Protein AF-A0A6G0XYR7-F1 (afdb_monomer)

pLDDT: mean 73.54, std 17.75, range [27.81, 95.88]

Organism: Aphis craccivora (NCBI:txid307492)

Structure (mmCIF, N/CA/C/O backbone):
data_AF-A0A6G0XYR7-F1
#
_entry.id   AF-A0A6G0XYR7-F1
#
loop_
_atom_site.group_PDB
_atom_site.id
_atom_site.type_symbol
_atom_site.label_atom_id
_atom_site.label_alt_id
_atom_site.label_comp_id
_atom_site.label_asym_id
_atom_site.label_entity_id
_atom_site.label_seq_id
_atom_site.pdbx_PDB_ins_code
_atom_site.Cartn_x
_atom_site.Cartn_y
_atom_site.Cartn_z
_atom_site.occupancy
_atom_site.B_iso_or_equiv
_atom_site.auth_seq_id
_atom_site.auth_comp_id
_atom_site.auth_asym_id
_atom_site.auth_atom_id
_atom_site.pdbx_PDB_model_num
ATOM 1 N N . GLN A 1 1 ? -25.889 27.883 -2.289 1.00 32.47 1 GLN A N 1
ATOM 2 C CA . GLN A 1 1 ? -25.424 28.507 -3.552 1.00 32.47 1 GLN A CA 1
ATOM 3 C C . GLN A 1 1 ? -24.113 29.299 -3.431 1.00 32.47 1 GLN A C 1
ATOM 5 O O . GLN A 1 1 ? -23.372 29.322 -4.401 1.00 32.47 1 GLN A O 1
ATOM 10 N N . LEU A 1 2 ? -23.739 29.857 -2.269 1.00 27.81 2 LEU A N 1
ATOM 11 C CA . LEU A 1 2 ? -22.489 30.633 -2.120 1.00 27.81 2 LEU A CA 1
ATOM 12 C C . LEU A 1 2 ? -21.178 29.811 -2.057 1.00 27.81 2 LEU A C 1
ATOM 14 O O . LEU A 1 2 ? -20.127 30.337 -2.399 1.00 27.81 2 LEU A O 1
ATOM 18 N N . GLN A 1 3 ? -21.207 28.515 -1.710 1.00 28.73 3 GLN A N 1
ATOM 19 C CA . GLN A 1 3 ? -19.997 27.663 -1.735 1.00 28.73 3 GLN A CA 1
ATOM 20 C C . GLN A 1 3 ? -19.643 27.096 -3.122 1.00 28.73 3 GLN A C 1
ATOM 22 O O . GLN A 1 3 ? -18.509 26.672 -3.330 1.00 28.73 3 GLN A O 1
ATOM 27 N N . PHE A 1 4 ? -20.572 27.126 -4.086 1.00 27.89 4 PHE A N 1
ATOM 28 C CA . PHE A 1 4 ? -20.327 26.620 -5.443 1.00 27.89 4 PHE A CA 1
ATOM 29 C C . PHE A 1 4 ? -19.492 27.606 -6.286 1.00 27.89 4 PHE A C 1
ATOM 31 O O . PHE A 1 4 ? -18.681 27.182 -7.102 1.00 27.89 4 PHE A O 1
ATOM 38 N N . ASN A 1 5 ? -19.606 28.916 -6.025 1.00 29.16 5 ASN A N 1
ATOM 39 C CA . ASN A 1 5 ? -18.913 29.959 -6.797 1.00 29.16 5 ASN A CA 1
ATOM 40 C C . ASN A 1 5 ? -17.475 30.258 -6.340 1.00 29.16 5 ASN A C 1
ATOM 42 O O . ASN A 1 5 ? -16.702 30.830 -7.102 1.00 29.16 5 ASN A O 1
ATOM 46 N N . ILE A 1 6 ? -17.070 29.851 -5.130 1.00 33.47 6 ILE A N 1
ATOM 47 C CA . ILE A 1 6 ? -15.699 30.103 -4.643 1.00 33.47 6 ILE A CA 1
ATOM 48 C C . ILE A 1 6 ? -14.700 29.088 -5.235 1.00 33.47 6 ILE A C 1
ATOM 50 O O . ILE A 1 6 ? -13.524 29.404 -5.422 1.00 33.47 6 ILE A O 1
ATOM 54 N N . PHE A 1 7 ? -15.153 27.883 -5.601 1.00 33.97 7 PHE A N 1
ATOM 55 C CA . PHE A 1 7 ? -14.274 26.828 -6.122 1.00 33.97 7 PHE A CA 1
ATOM 56 C C . PHE A 1 7 ? -14.092 26.836 -7.645 1.00 33.97 7 PHE A C 1
ATOM 58 O O . PHE A 1 7 ? -13.056 26.370 -8.127 1.00 33.97 7 PHE A O 1
ATOM 65 N N . THR A 1 8 ? -15.035 27.400 -8.403 1.00 40.16 8 THR A N 1
ATOM 66 C CA . THR A 1 8 ? -14.961 27.464 -9.872 1.00 40.16 8 THR A CA 1
ATOM 67 C C . THR A 1 8 ? -13.920 28.481 -10.353 1.00 40.16 8 THR A C 1
ATOM 69 O O . THR A 1 8 ? -13.160 28.179 -11.268 1.00 40.16 8 THR A O 1
ATOM 72 N N . GLY A 1 9 ? -13.773 29.634 -9.688 1.00 32.72 9 GLY A N 1
ATOM 73 C CA . GLY A 1 9 ? -12.780 30.657 -10.065 1.00 32.72 9 GLY A CA 1
ATOM 74 C C . GLY A 1 9 ? -11.343 30.358 -9.608 1.00 32.72 9 GLY A C 1
ATOM 75 O O . GLY A 1 9 ? -10.391 30.468 -10.384 1.00 32.72 9 GLY A O 1
ATOM 76 N N . TYR A 1 10 ? -11.164 29.923 -8.355 1.00 38.53 10 TYR A N 1
ATOM 77 C CA . TYR A 1 10 ? -9.831 29.660 -7.787 1.00 38.53 10 TYR A CA 1
ATOM 78 C C . TYR A 1 10 ? -9.222 28.330 -8.256 1.00 38.53 10 TYR A C 1
ATOM 80 O O . TYR A 1 10 ? -7.999 28.225 -8.386 1.00 38.53 10 TYR A O 1
ATOM 88 N N . GLY A 1 11 ? -10.052 27.314 -8.523 1.00 36.78 11 GLY A N 1
ATOM 89 C CA . GLY A 1 11 ? -9.603 25.990 -8.964 1.00 36.78 11 GLY A CA 1
ATOM 90 C C . GLY A 1 11 ? -9.033 25.991 -10.382 1.00 36.78 11 GLY A C 1
ATOM 91 O O . GLY A 1 11 ? -7.994 25.374 -10.622 1.00 36.78 11 GLY A O 1
ATOM 92 N N . ILE A 1 12 ? -9.654 26.740 -11.299 1.00 39.59 12 ILE A N 1
ATOM 93 C CA . ILE A 1 12 ? -9.219 26.837 -12.700 1.00 39.59 12 ILE A CA 1
ATOM 94 C C . ILE A 1 12 ? -7.906 27.630 -12.803 1.00 39.59 12 ILE A C 1
ATOM 96 O O . ILE A 1 12 ? -6.981 27.177 -13.473 1.00 39.59 12 ILE A O 1
ATOM 100 N N . SER A 1 13 ? -7.765 28.737 -12.061 1.00 37.72 13 SER A N 1
ATOM 101 C CA . SER A 1 13 ? -6.541 29.563 -12.035 1.00 37.72 13 SER A CA 1
ATOM 102 C C . SER A 1 13 ? -5.339 28.861 -11.370 1.00 37.72 13 SER A C 1
ATOM 104 O O . SER A 1 13 ? -4.205 28.942 -11.850 1.00 37.72 13 SER A O 1
ATOM 106 N N . LYS A 1 14 ? -5.562 28.072 -10.304 1.00 40.44 14 LYS A N 1
ATOM 107 C CA . LYS A 1 14 ? -4.498 27.223 -9.727 1.00 40.44 14 LYS A CA 1
ATOM 108 C C . LYS A 1 14 ? -4.156 26.025 -10.613 1.00 40.44 14 LYS A C 1
ATOM 110 O O . LYS A 1 14 ? -2.982 25.657 -10.667 1.00 40.44 14 LYS A O 1
ATOM 115 N N . MET A 1 15 ? -5.129 25.426 -11.310 1.00 37.69 15 MET A N 1
ATOM 116 C CA . MET A 1 15 ? -4.847 24.375 -12.294 1.00 37.69 15 MET A CA 1
ATOM 117 C C . MET A 1 15 ? -3.982 24.909 -13.435 1.00 37.69 15 MET A C 1
ATOM 119 O O . MET A 1 15 ? -2.955 24.304 -13.731 1.00 37.69 15 MET A O 1
ATOM 123 N N . THR A 1 16 ? -4.326 26.055 -14.027 1.00 42.31 16 THR A N 1
ATOM 124 C CA . THR A 1 16 ? -3.523 26.659 -15.102 1.00 42.31 16 THR A CA 1
ATOM 125 C C . THR A 1 16 ? -2.141 27.096 -14.603 1.00 42.31 16 THR A C 1
ATOM 127 O O . THR A 1 16 ? -1.145 26.809 -15.264 1.00 42.31 16 THR A O 1
ATOM 130 N N . GLY A 1 17 ? -2.033 27.677 -13.401 1.00 36.75 17 GLY A N 1
ATOM 131 C CA . GLY A 1 17 ? -0.755 28.111 -12.813 1.00 36.75 17 GLY A CA 1
ATOM 132 C C . GLY A 1 17 ? 0.204 26.979 -12.403 1.00 36.75 17 GLY A C 1
ATOM 133 O O . GLY A 1 17 ? 1.419 27.113 -12.564 1.00 36.75 17 GLY A O 1
ATOM 134 N N . ILE A 1 18 ? -0.313 25.843 -11.915 1.00 42.38 18 ILE A N 1
ATOM 135 C CA . ILE A 1 18 ? 0.497 24.646 -11.607 1.00 42.38 18 ILE A CA 1
ATOM 136 C C . ILE A 1 18 ? 0.904 23.916 -12.901 1.00 42.38 18 ILE A C 1
ATOM 138 O O . ILE A 1 18 ? 2.017 23.395 -12.981 1.00 42.38 18 ILE A O 1
ATOM 142 N N . LEU A 1 19 ? 0.044 23.921 -13.928 1.00 43.66 19 LEU A N 1
ATOM 143 C CA . LEU A 1 19 ? 0.308 23.288 -15.227 1.00 43.66 19 LEU A CA 1
ATOM 144 C C . LEU A 1 19 ? 1.279 24.092 -16.109 1.00 43.66 19 LEU A C 1
ATOM 146 O O . LEU A 1 19 ? 2.047 23.485 -16.851 1.00 43.66 19 LEU A O 1
ATOM 150 N N . LEU A 1 20 ? 1.308 25.425 -15.999 1.00 44.12 20 LEU A N 1
ATOM 151 C CA . LEU A 1 20 ? 2.238 26.283 -16.751 1.00 44.12 20 LEU A CA 1
ATOM 152 C C . LEU A 1 20 ? 3.663 26.288 -16.177 1.00 44.12 20 LEU A C 1
ATOM 154 O O . LEU A 1 20 ? 4.620 26.445 -16.931 1.00 44.12 20 LEU A O 1
ATOM 158 N N . ARG A 1 21 ? 3.837 26.085 -14.862 1.00 39.38 21 ARG A N 1
ATOM 159 C CA . ARG A 1 21 ? 5.165 26.143 -14.217 1.00 39.38 21 ARG A CA 1
ATOM 160 C C . ARG A 1 21 ? 5.974 24.853 -14.286 1.00 39.38 21 ARG A C 1
ATOM 162 O O . ARG A 1 21 ? 7.176 24.904 -14.041 1.00 39.38 21 ARG A O 1
ATOM 169 N N . ASN A 1 22 ? 5.367 23.699 -14.576 1.00 41.50 22 ASN A N 1
ATOM 170 C CA . ASN A 1 22 ? 6.138 22.456 -14.667 1.00 41.50 22 ASN A CA 1
ATOM 171 C C . ASN A 1 22 ? 5.496 21.342 -15.525 1.00 41.50 22 ASN A C 1
ATOM 173 O O . ASN A 1 22 ? 5.222 20.248 -15.024 1.00 41.50 22 ASN A O 1
ATOM 177 N N . PRO A 1 23 ? 5.302 21.552 -16.843 1.00 43.44 23 PRO A N 1
ATOM 178 C CA . PRO A 1 23 ? 4.850 20.482 -17.737 1.00 43.44 23 PRO A CA 1
ATOM 179 C C . PRO A 1 23 ? 5.858 19.323 -17.818 1.00 43.44 23 PRO A C 1
ATOM 181 O O . PRO A 1 23 ? 5.484 18.183 -18.078 1.00 43.44 23 PRO A O 1
ATOM 184 N N . PHE A 1 24 ? 7.146 19.604 -17.594 1.00 38.28 24 PHE A N 1
ATOM 185 C CA . PHE A 1 24 ? 8.248 18.675 -17.853 1.00 38.28 24 PHE A CA 1
ATOM 186 C C . PHE A 1 24 ? 8.441 17.595 -16.778 1.00 38.28 24 PHE A C 1
ATOM 188 O O . PHE A 1 24 ? 8.787 16.468 -17.127 1.00 38.28 24 PHE A O 1
ATOM 195 N N . LEU A 1 25 ? 8.180 17.883 -15.497 1.00 38.00 25 LEU A N 1
ATOM 196 C CA . LEU A 1 25 ? 8.403 16.903 -14.422 1.00 38.00 25 LEU A CA 1
ATOM 197 C C . LEU A 1 25 ? 7.295 15.840 -14.323 1.00 38.00 25 LEU A C 1
ATOM 199 O O . LEU A 1 25 ? 7.587 14.686 -14.027 1.00 38.00 25 LEU A O 1
ATOM 203 N N . TYR A 1 26 ? 6.045 16.175 -14.662 1.00 44.09 26 TYR A N 1
ATOM 204 C CA . TYR A 1 26 ? 4.937 15.203 -14.668 1.00 44.09 26 TYR A CA 1
ATOM 205 C C . TYR A 1 26 ? 4.886 14.339 -15.937 1.00 44.09 26 TYR A C 1
ATOM 207 O O . TYR A 1 26 ? 4.327 13.238 -15.931 1.00 44.09 26 TYR A O 1
ATOM 215 N N . LEU A 1 27 ? 5.487 14.812 -17.034 1.00 44.38 27 LEU A N 1
ATOM 216 C CA . LEU A 1 27 ? 5.593 14.039 -18.269 1.00 44.38 27 LEU A CA 1
ATOM 217 C C . LEU A 1 27 ? 6.544 12.847 -18.129 1.00 44.38 27 LEU A C 1
ATOM 219 O O . LEU A 1 27 ? 6.273 11.834 -18.756 1.00 44.38 27 LEU A O 1
ATOM 223 N N . LEU A 1 28 ? 7.573 12.906 -17.278 1.00 38.31 28 LEU A N 1
ATOM 224 C CA . LEU A 1 28 ? 8.512 11.793 -17.051 1.00 38.31 28 LEU A CA 1
ATOM 225 C C . LEU A 1 28 ? 7.867 10.598 -16.325 1.00 38.31 28 LEU A C 1
ATOM 227 O O . LEU A 1 28 ? 8.112 9.439 -16.667 1.00 38.31 28 LEU A O 1
ATOM 231 N N . GLU A 1 29 ? 6.991 10.867 -15.357 1.00 36.56 29 GLU A N 1
ATOM 232 C CA . GLU A 1 29 ? 6.288 9.824 -14.597 1.00 36.56 29 GLU A CA 1
ATOM 233 C C . GLU A 1 29 ? 5.164 9.184 -15.433 1.00 36.56 29 GLU A C 1
ATOM 235 O O . GLU A 1 29 ? 4.962 7.966 -15.424 1.00 36.56 29 GLU A O 1
ATOM 240 N N . LEU A 1 30 ? 4.510 9.988 -16.279 1.00 39.69 30 LEU A N 1
ATOM 241 C CA . LEU A 1 30 ? 3.548 9.515 -17.275 1.00 39.69 30 LEU A CA 1
ATOM 242 C C . LEU A 1 30 ? 4.215 8.889 -18.515 1.00 39.69 30 LEU A C 1
ATOM 244 O O . LEU A 1 30 ? 3.587 8.058 -19.168 1.00 39.69 30 LEU A O 1
ATOM 248 N N . GLU A 1 31 ? 5.470 9.213 -18.838 1.00 40.31 31 GLU A N 1
ATOM 249 C CA . GLU A 1 31 ? 6.240 8.623 -19.947 1.00 40.31 31 GLU A CA 1
ATOM 250 C C . GLU A 1 31 ? 6.521 7.131 -19.723 1.00 40.31 31 GLU A C 1
ATOM 252 O O . GLU A 1 31 ? 6.489 6.350 -20.679 1.00 40.31 31 GLU A O 1
ATOM 257 N N . ASN A 1 32 ? 6.762 6.710 -18.475 1.00 39.69 32 ASN A N 1
ATOM 258 C CA . ASN A 1 32 ? 6.944 5.293 -18.133 1.00 39.69 32 ASN A CA 1
ATOM 259 C C . ASN A 1 32 ? 5.622 4.509 -18.190 1.00 39.69 32 ASN A C 1
ATOM 261 O O . ASN A 1 32 ? 5.612 3.374 -18.662 1.00 39.69 32 ASN A O 1
ATOM 265 N N . ILE A 1 33 ? 4.501 5.122 -17.796 1.00 42.22 33 ILE A N 1
ATOM 266 C CA . ILE A 1 33 ? 3.168 4.491 -17.843 1.00 42.22 33 ILE A CA 1
ATOM 267 C C . ILE A 1 33 ? 2.611 4.464 -19.285 1.00 42.22 33 ILE A C 1
ATOM 269 O O . ILE A 1 33 ? 1.913 3.525 -19.672 1.00 42.22 33 ILE A O 1
ATOM 273 N N . ARG A 1 34 ? 2.933 5.461 -20.124 1.00 48.16 34 ARG A N 1
ATOM 274 C CA . ARG A 1 34 ? 2.367 5.627 -21.483 1.00 48.16 34 ARG A CA 1
ATOM 275 C C . ARG A 1 34 ? 3.180 5.004 -22.612 1.00 48.16 34 ARG A C 1
ATOM 277 O O . ARG A 1 34 ? 2.619 4.820 -23.694 1.00 48.16 34 ARG A O 1
ATOM 284 N N . ARG A 1 35 ? 4.435 4.592 -22.379 1.00 43.75 35 ARG A N 1
ATOM 285 C CA . ARG A 1 35 ? 5.212 3.783 -23.346 1.00 43.75 35 AR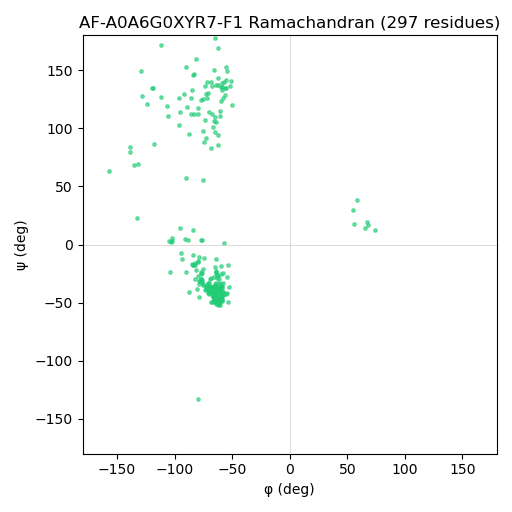G A CA 1
ATOM 286 C C . ARG A 1 35 ? 4.478 2.509 -23.802 1.00 43.75 35 ARG A C 1
ATOM 288 O O . ARG A 1 35 ? 4.827 1.971 -24.850 1.00 43.75 35 ARG A O 1
ATOM 295 N N . ASN A 1 36 ? 3.450 2.082 -23.062 1.00 48.50 36 ASN A N 1
ATOM 296 C CA . ASN A 1 36 ? 2.637 0.899 -23.335 1.00 48.50 36 ASN A CA 1
ATOM 297 C C . ASN A 1 36 ? 1.338 1.154 -24.142 1.00 48.50 36 ASN A C 1
ATOM 299 O O . ASN A 1 36 ? 0.691 0.198 -24.550 1.00 48.50 36 ASN A O 1
ATOM 303 N N . LYS A 1 37 ? 0.936 2.411 -24.416 1.00 54.47 37 LYS A N 1
ATOM 304 C CA . LYS A 1 37 ? -0.302 2.701 -25.189 1.00 54.47 37 LYS A CA 1
ATOM 305 C C . LYS A 1 37 ? -0.125 2.625 -26.715 1.00 54.47 37 LYS A C 1
ATOM 307 O O . LYS A 1 37 ? -1.109 2.537 -27.439 1.00 54.47 37 LYS A O 1
ATOM 312 N N . GLN A 1 38 ? 1.113 2.666 -27.210 1.00 62.50 38 GLN A N 1
ATOM 313 C CA . GLN A 1 38 ? 1.462 2.599 -28.639 1.00 62.50 38 GLN A CA 1
ATOM 314 C C . GLN A 1 38 ? 2.641 1.625 -28.828 1.00 62.50 38 GLN A C 1
ATOM 316 O O . GLN A 1 38 ? 3.768 2.048 -29.119 1.00 62.50 38 GLN A O 1
ATOM 321 N N . PRO A 1 39 ? 2.422 0.311 -28.618 1.00 66.56 39 PRO A N 1
ATOM 322 C CA . PRO A 1 39 ? 3.504 -0.670 -28.524 1.00 66.56 39 PRO A CA 1
ATOM 323 C C . PRO A 1 39 ? 4.332 -0.751 -29.811 1.00 66.56 39 PRO A C 1
ATOM 325 O O . PRO A 1 39 ? 5.548 -0.910 -29.748 1.00 66.56 39 PRO A O 1
ATOM 328 N N . LYS A 1 40 ? 3.708 -0.553 -30.980 1.00 78.62 40 LYS A N 1
ATOM 329 C CA . LYS A 1 40 ? 4.385 -0.591 -32.287 1.00 78.62 40 LYS A CA 1
ATOM 330 C C . LYS A 1 40 ? 5.400 0.553 -32.459 1.00 78.62 40 LYS A C 1
ATOM 332 O O . LYS A 1 40 ? 6.557 0.290 -32.775 1.00 78.62 40 LYS A O 1
ATOM 337 N N . ILE A 1 41 ? 5.009 1.801 -32.176 1.00 81.94 41 ILE A N 1
ATOM 338 C CA . ILE A 1 41 ? 5.869 2.996 -32.334 1.00 81.94 41 ILE A CA 1
ATOM 339 C C . ILE A 1 41 ? 6.995 3.005 -31.284 1.00 81.94 41 ILE A C 1
ATOM 341 O O . ILE A 1 41 ? 8.153 3.290 -31.593 1.00 81.94 41 ILE A O 1
ATOM 345 N N . SER A 1 42 ? 6.673 2.624 -30.044 1.00 82.38 42 SER A N 1
ATOM 346 C CA . SER A 1 42 ? 7.644 2.479 -28.948 1.00 82.38 42 SER A CA 1
ATOM 347 C C . SER A 1 42 ? 8.693 1.395 -29.244 1.00 82.38 42 SER A C 1
ATOM 349 O O . SER A 1 42 ? 9.900 1.613 -29.067 1.00 82.38 42 SER A O 1
ATOM 351 N N . LYS A 1 43 ? 8.257 0.242 -29.777 1.00 86.19 43 LYS A N 1
ATOM 352 C CA . LYS A 1 43 ? 9.144 -0.844 -30.216 1.00 86.19 43 LYS A CA 1
ATOM 353 C C . LYS A 1 43 ? 10.032 -0.402 -31.381 1.00 86.19 43 LYS A C 1
ATOM 355 O O . LYS A 1 43 ? 11.238 -0.615 -31.301 1.00 86.19 43 LYS A O 1
ATOM 360 N N . ALA A 1 44 ? 9.488 0.281 -32.391 1.00 87.69 44 ALA A N 1
ATOM 361 C CA . ALA A 1 44 ? 10.262 0.802 -33.523 1.00 87.69 44 ALA A CA 1
ATOM 362 C C . ALA A 1 44 ? 11.380 1.767 -33.078 1.00 87.69 44 ALA A C 1
ATOM 364 O O . ALA A 1 44 ? 12.539 1.592 -33.454 1.00 87.69 44 ALA A O 1
ATOM 365 N N . CYS A 1 45 ? 11.075 2.720 -32.187 1.00 90.69 45 CYS A N 1
ATOM 366 C CA . CYS A 1 45 ? 12.084 3.630 -31.633 1.00 90.69 45 CYS A CA 1
ATOM 367 C C . CYS A 1 45 ? 13.150 2.891 -30.803 1.00 90.69 45 CYS A C 1
ATOM 369 O O . CYS A 1 45 ? 14.331 3.244 -30.851 1.00 90.69 45 CYS A O 1
ATOM 371 N N . SER A 1 46 ? 12.755 1.859 -30.052 1.00 90.81 46 SER A N 1
ATOM 372 C CA . SER A 1 46 ? 13.683 1.039 -29.263 1.00 90.81 46 SER A CA 1
ATOM 373 C C . SER A 1 46 ? 14.613 0.208 -30.153 1.00 90.81 46 SER A C 1
ATOM 375 O O . SER A 1 46 ? 15.808 0.113 -29.872 1.00 90.81 46 SER A O 1
ATOM 377 N N . VAL A 1 47 ? 14.088 -0.359 -31.243 1.00 92.44 47 VAL A N 1
ATOM 378 C CA . VAL A 1 47 ? 14.864 -1.107 -32.244 1.00 92.44 47 VAL A CA 1
ATOM 379 C C . VAL A 1 47 ? 15.860 -0.186 -32.950 1.00 92.44 47 VAL A C 1
ATOM 381 O O . VAL A 1 47 ? 17.047 -0.508 -32.980 1.00 92.44 47 VAL A O 1
ATOM 384 N N . ALA A 1 48 ? 15.427 0.992 -33.412 1.00 91.81 48 ALA A N 1
ATOM 385 C CA . ALA A 1 48 ? 16.310 1.971 -34.051 1.00 91.81 48 ALA A CA 1
ATOM 386 C C . ALA A 1 48 ? 17.425 2.452 -33.102 1.00 91.81 48 ALA A C 1
ATOM 388 O O . ALA A 1 48 ? 18.586 2.561 -33.497 1.00 91.81 48 ALA A O 1
ATOM 389 N N . LYS A 1 49 ? 17.108 2.650 -31.811 1.00 93.50 49 LYS A N 1
ATOM 390 C CA . LYS A 1 49 ? 18.110 2.973 -30.782 1.00 93.50 49 LYS A CA 1
ATOM 391 C C . LYS A 1 49 ? 19.156 1.864 -30.645 1.00 93.50 49 LYS A C 1
ATOM 393 O O . LYS A 1 49 ? 20.346 2.160 -30.647 1.00 93.50 49 LYS A O 1
ATOM 398 N N . ARG A 1 50 ? 18.727 0.597 -30.558 1.00 93.44 50 ARG A N 1
ATOM 399 C CA . ARG A 1 50 ? 19.636 -0.562 -30.479 1.00 93.44 50 ARG A CA 1
ATOM 400 C C . ARG A 1 50 ? 20.501 -0.696 -31.734 1.00 93.44 50 ARG A C 1
ATOM 402 O O . ARG A 1 50 ? 21.680 -1.006 -31.611 1.00 93.44 50 ARG A O 1
ATOM 409 N N . ALA A 1 51 ? 19.941 -0.459 -32.922 1.00 91.56 51 ALA A N 1
ATOM 410 C CA . ALA A 1 51 ? 20.687 -0.471 -34.180 1.00 91.56 51 ALA A CA 1
ATOM 411 C C . ALA A 1 51 ? 21.807 0.580 -34.177 1.00 91.56 51 ALA A C 1
ATOM 413 O O . ALA A 1 51 ? 22.967 0.209 -34.328 1.00 91.56 51 ALA A O 1
ATOM 414 N N . LYS A 1 52 ? 21.486 1.842 -33.853 1.00 94.00 52 LYS A N 1
ATOM 415 C CA . LYS A 1 52 ? 22.486 2.907 -33.686 1.00 94.00 52 LYS A CA 1
ATOM 416 C C . LYS A 1 52 ? 23.579 2.516 -32.688 1.00 94.00 52 LYS A C 1
ATOM 418 O O . LYS A 1 52 ? 24.759 2.675 -32.978 1.00 94.00 52 LYS A O 1
ATOM 423 N N . THR A 1 53 ? 23.206 2.028 -31.502 1.00 93.44 53 THR A N 1
ATOM 424 C CA . THR A 1 53 ? 24.185 1.658 -30.466 1.00 93.44 53 THR A CA 1
ATOM 425 C C . THR A 1 53 ? 25.132 0.557 -30.946 1.00 93.44 53 THR A C 1
ATOM 427 O O . THR A 1 53 ? 26.325 0.636 -30.670 1.00 93.44 53 THR A O 1
ATOM 430 N N . ARG A 1 54 ? 24.631 -0.430 -31.705 1.00 93.62 54 ARG A N 1
ATOM 431 C CA . ARG A 1 54 ? 25.468 -1.482 -32.299 1.00 93.62 54 ARG A CA 1
ATOM 432 C C . ARG A 1 54 ? 26.449 -0.924 -33.331 1.00 93.62 54 ARG A C 1
ATOM 434 O O . ARG A 1 54 ? 27.628 -1.237 -33.235 1.00 93.62 54 ARG A O 1
ATOM 441 N N . CYS A 1 55 ? 25.998 -0.092 -34.270 1.00 90.62 55 CYS A N 1
ATOM 442 C CA . CYS A 1 55 ? 26.879 0.473 -35.300 1.00 90.62 55 CYS A CA 1
ATOM 443 C C . CYS A 1 55 ? 27.940 1.407 -34.693 1.00 90.62 55 CYS A C 1
ATOM 445 O O . CYS A 1 55 ? 29.102 1.344 -35.076 1.00 90.62 55 CYS A O 1
ATOM 447 N N . VAL A 1 56 ? 27.588 2.196 -33.669 1.00 91.12 56 VAL A N 1
ATOM 448 C CA . VAL A 1 56 ? 28.563 3.020 -32.928 1.00 91.12 56 VAL A CA 1
ATOM 449 C C . VAL A 1 56 ? 29.600 2.152 -32.205 1.00 91.12 56 VAL A C 1
ATOM 451 O O . VAL A 1 56 ? 30.787 2.463 -32.244 1.00 91.12 56 VAL A O 1
ATOM 454 N N . ALA A 1 57 ? 29.177 1.053 -31.573 1.00 91.69 57 ALA A N 1
ATOM 455 C CA . ALA A 1 57 ? 30.099 0.128 -30.917 1.00 91.69 57 ALA A CA 1
ATOM 456 C C . ALA A 1 57 ? 31.055 -0.544 -31.919 1.00 91.69 57 ALA A C 1
ATOM 458 O O . ALA A 1 57 ? 32.248 -0.639 -31.641 1.00 91.69 57 ALA A O 1
ATOM 459 N N . LYS A 1 58 ? 30.556 -0.950 -33.096 1.00 89.75 58 LYS A N 1
ATOM 460 C CA . LYS A 1 58 ? 31.391 -1.474 -34.189 1.00 89.75 58 LYS A CA 1
ATOM 461 C C . LYS A 1 58 ? 32.442 -0.455 -34.638 1.00 89.75 58 LYS A C 1
ATOM 463 O O . LYS A 1 58 ? 33.621 -0.788 -34.668 1.00 89.75 58 LYS A O 1
ATOM 468 N N . LEU A 1 59 ? 32.035 0.793 -34.884 1.00 88.69 59 LEU A N 1
ATOM 469 C CA . LEU A 1 59 ? 32.947 1.863 -35.297 1.00 88.69 59 LEU A CA 1
ATOM 470 C C . LEU A 1 59 ? 34.028 2.148 -34.238 1.00 88.69 59 LEU A C 1
ATOM 472 O O . LEU A 1 59 ? 35.180 2.391 -34.582 1.00 88.69 59 LEU A O 1
ATOM 476 N N . HIS A 1 60 ? 33.689 2.097 -32.943 1.00 88.44 60 HIS A N 1
ATOM 477 C CA . HIS A 1 60 ? 34.687 2.217 -31.871 1.00 88.44 60 HIS A CA 1
ATOM 478 C C . HIS A 1 60 ? 35.701 1.064 -31.878 1.00 88.44 60 HIS A C 1
ATOM 480 O O . HIS A 1 60 ? 36.894 1.305 -31.715 1.00 88.44 60 HIS A O 1
ATOM 486 N N . LEU A 1 61 ? 35.251 -0.177 -32.093 1.00 88.06 61 LEU A N 1
ATOM 487 C CA . LEU A 1 61 ? 36.142 -1.339 -32.171 1.00 88.06 61 LEU A CA 1
ATOM 488 C C . LEU A 1 61 ? 37.078 -1.269 -33.386 1.00 88.06 61 LEU A C 1
ATOM 490 O O . LEU A 1 61 ? 38.256 -1.587 -33.258 1.00 88.06 61 LEU A O 1
ATOM 494 N N . SER A 1 62 ? 36.563 -0.837 -34.536 1.00 85.62 62 SER A N 1
ATOM 495 C CA . SER A 1 62 ? 37.322 -0.656 -35.780 1.00 85.62 62 SER A CA 1
ATOM 496 C C . SER A 1 62 ? 38.415 0.411 -35.633 1.00 85.62 62 SER A C 1
ATOM 498 O O . SER A 1 62 ? 39.592 0.148 -35.889 1.00 85.62 62 SER A O 1
ATOM 500 N N . ARG A 1 63 ? 38.067 1.565 -35.046 1.00 86.25 63 ARG A N 1
ATOM 501 C CA . ARG A 1 63 ? 39.029 2.632 -34.721 1.00 86.25 63 ARG A CA 1
ATOM 502 C C . ARG A 1 63 ? 40.132 2.172 -33.773 1.00 86.25 63 ARG A C 1
ATOM 504 O O . ARG A 1 63 ? 41.293 2.494 -33.997 1.00 86.25 63 ARG A O 1
ATOM 511 N N . ASN A 1 64 ? 39.798 1.379 -32.754 1.00 85.00 64 ASN A N 1
ATOM 512 C CA . ASN A 1 64 ? 40.794 0.820 -31.832 1.00 85.00 64 ASN A CA 1
ATOM 513 C C . ASN A 1 64 ? 41.767 -0.157 -32.516 1.00 85.00 64 ASN A C 1
ATOM 515 O O . ASN A 1 64 ? 42.841 -0.411 -31.982 1.00 85.00 64 ASN A O 1
ATOM 519 N N . ARG A 1 65 ? 41.408 -0.703 -33.685 1.00 86.44 65 ARG A N 1
ATOM 520 C CA . ARG A 1 65 ? 42.274 -1.552 -34.519 1.00 86.44 65 ARG A CA 1
ATOM 521 C C . ARG A 1 65 ? 43.071 -0.754 -35.561 1.00 86.44 65 ARG A C 1
ATOM 523 O O . ARG A 1 65 ? 43.738 -1.360 -36.390 1.00 86.44 65 ARG A O 1
ATOM 530 N N . GLY A 1 66 ? 42.989 0.580 -35.547 1.00 79.88 66 GLY A N 1
ATOM 531 C CA . GLY A 1 66 ? 43.650 1.450 -36.526 1.00 79.88 66 GLY A CA 1
ATOM 532 C C . GLY A 1 66 ? 42.987 1.459 -37.907 1.00 79.88 66 GLY A C 1
ATOM 533 O O . GLY A 1 66 ? 43.574 1.961 -38.860 1.00 79.88 66 GLY A O 1
ATOM 534 N N . GLN A 1 67 ? 41.777 0.908 -38.032 1.00 76.19 67 GLN A N 1
ATOM 535 C CA . GLN A 1 67 ? 41.017 0.904 -39.277 1.00 76.19 67 GLN A CA 1
ATOM 536 C C . GLN A 1 67 ? 40.107 2.136 -39.323 1.00 76.19 67 GLN A C 1
ATOM 538 O O . GLN A 1 67 ? 39.368 2.408 -38.374 1.00 76.19 67 GLN A O 1
ATOM 543 N N . ASP A 1 68 ? 40.149 2.882 -40.429 1.00 76.00 68 ASP A N 1
ATOM 544 C CA . ASP A 1 68 ? 39.247 4.010 -40.669 1.00 76.00 68 ASP A CA 1
ATOM 545 C C . ASP A 1 68 ? 38.388 3.749 -41.911 1.00 76.00 68 ASP A C 1
ATOM 547 O O . ASP A 1 68 ? 38.740 4.104 -43.033 1.00 76.00 68 ASP A O 1
ATOM 551 N N . SER A 1 69 ? 37.258 3.068 -41.708 1.00 79.62 69 SER A N 1
ATOM 552 C CA . SER A 1 69 ? 36.323 2.730 -42.783 1.00 79.62 69 SER A CA 1
ATOM 553 C C . SER A 1 69 ? 35.277 3.828 -42.976 1.00 79.62 69 SER A C 1
ATOM 555 O O . SER A 1 69 ? 34.456 4.099 -42.093 1.00 79.62 69 SER A O 1
ATOM 557 N N . THR A 1 70 ? 35.255 4.435 -44.164 1.00 83.12 70 THR A N 1
ATOM 558 C CA . THR A 1 70 ? 34.211 5.391 -44.576 1.00 83.12 70 THR A CA 1
ATOM 559 C C . THR A 1 70 ? 32.824 4.740 -44.583 1.00 83.12 70 THR A C 1
ATOM 561 O O . THR A 1 70 ? 31.858 5.348 -44.129 1.00 83.12 70 THR A O 1
ATOM 564 N N . SER A 1 71 ? 32.742 3.465 -44.975 1.00 82.94 71 SER A N 1
ATOM 565 C CA . SER A 1 71 ? 31.491 2.699 -45.014 1.00 82.94 71 SER A CA 1
ATOM 566 C C . SER A 1 71 ? 30.864 2.525 -43.619 1.00 82.94 71 SER A C 1
ATOM 568 O O . SER A 1 71 ? 29.657 2.690 -43.447 1.00 82.94 71 SER A O 1
ATOM 570 N N . GLU A 1 72 ? 31.674 2.301 -42.578 1.00 83.38 72 GLU A N 1
ATOM 571 C CA . GLU A 1 72 ? 31.171 2.192 -41.199 1.00 83.38 72 GLU A CA 1
ATOM 572 C C . GLU A 1 72 ? 30.687 3.545 -40.648 1.00 83.38 72 GLU A C 1
ATOM 574 O O . GLU A 1 72 ? 29.724 3.605 -39.873 1.00 83.38 72 GLU A O 1
ATOM 579 N N . LYS A 1 73 ? 31.323 4.654 -41.057 1.00 86.94 73 LYS A N 1
ATOM 580 C CA . LYS A 1 73 ? 30.868 6.014 -40.713 1.00 86.94 73 LYS A CA 1
ATOM 581 C C . LYS A 1 73 ? 29.512 6.319 -41.355 1.00 86.94 73 LYS A C 1
ATOM 583 O O . LYS A 1 73 ? 28.636 6.870 -40.682 1.00 86.94 73 LYS A O 1
ATOM 588 N N . GLU A 1 74 ? 29.323 5.930 -42.613 1.00 90.19 74 GLU A N 1
ATOM 589 C CA . GLU A 1 74 ? 28.052 6.059 -43.333 1.00 90.19 74 GLU A CA 1
ATOM 590 C C . GLU A 1 74 ? 26.945 5.206 -42.692 1.00 90.19 74 GLU A C 1
ATOM 592 O O . GLU A 1 74 ? 25.848 5.711 -42.440 1.00 90.19 74 GLU A O 1
ATOM 597 N N . GLU A 1 75 ? 27.235 3.960 -42.303 1.00 88.81 75 GLU A N 1
ATOM 598 C CA . GLU A 1 75 ? 26.277 3.085 -41.606 1.00 88.81 75 GLU A CA 1
ATOM 599 C C . GLU A 1 75 ? 25.819 3.692 -40.261 1.00 88.81 75 GLU A C 1
ATOM 601 O O . GLU A 1 75 ? 24.630 3.680 -39.905 1.00 88.81 75 GLU A O 1
ATOM 606 N N . VAL A 1 76 ? 26.744 4.294 -39.504 1.00 90.19 76 VAL A N 1
ATOM 607 C CA . VAL A 1 76 ? 26.410 5.027 -38.271 1.00 90.19 76 VAL A CA 1
ATOM 608 C C . VAL A 1 76 ? 25.550 6.258 -38.566 1.00 90.19 76 VAL A C 1
ATOM 610 O O . VAL A 1 76 ? 24.612 6.541 -37.810 1.00 90.19 76 VAL A O 1
ATOM 613 N N . ALA A 1 77 ? 25.822 6.985 -39.652 1.00 92.31 77 ALA A N 1
ATOM 614 C CA . ALA A 1 77 ? 25.019 8.137 -40.051 1.00 92.31 77 ALA A CA 1
ATOM 615 C C . ALA A 1 77 ? 23.572 7.725 -40.379 1.00 92.31 77 ALA A C 1
ATOM 617 O O . ALA A 1 77 ? 22.639 8.307 -39.814 1.00 92.31 77 ALA A O 1
ATOM 618 N N . VAL A 1 78 ? 23.386 6.670 -41.180 1.00 94.12 78 VAL A N 1
ATOM 619 C CA . VAL A 1 78 ? 22.069 6.123 -41.563 1.00 94.12 78 VAL A CA 1
ATOM 620 C C . VAL A 1 78 ? 21.296 5.591 -40.351 1.00 94.12 78 VAL A C 1
ATOM 622 O O . VAL A 1 78 ? 20.113 5.881 -40.156 1.00 94.12 78 VAL A O 1
ATOM 625 N N . THR A 1 79 ? 21.945 4.842 -39.459 1.00 92.75 79 THR A N 1
ATOM 626 C CA . THR A 1 79 ? 21.256 4.352 -38.250 1.00 92.75 79 THR A CA 1
ATOM 627 C C . THR A 1 79 ? 20.901 5.481 -37.278 1.00 92.75 79 THR A C 1
ATOM 629 O O . THR A 1 79 ? 19.892 5.405 -36.565 1.00 92.75 79 THR A O 1
ATOM 632 N N . ASN A 1 80 ? 21.677 6.567 -37.260 1.00 93.94 80 ASN A N 1
ATOM 633 C CA . ASN A 1 80 ? 21.378 7.749 -36.458 1.00 93.94 80 ASN A CA 1
ATOM 634 C C . ASN A 1 80 ? 20.205 8.568 -37.026 1.00 93.94 80 ASN A C 1
ATOM 636 O O . ASN A 1 80 ? 19.405 9.065 -36.227 1.00 93.94 80 ASN A O 1
ATOM 640 N N . THR A 1 81 ? 20.066 8.702 -38.350 1.00 95.88 81 THR A N 1
ATOM 641 C CA . THR A 1 81 ? 18.895 9.355 -38.972 1.00 95.88 81 THR A CA 1
ATOM 642 C C . THR A 1 81 ? 17.622 8.559 -38.696 1.00 95.88 81 THR A C 1
ATOM 644 O O . THR A 1 81 ? 16.679 9.119 -38.134 1.00 95.88 81 THR A O 1
ATOM 647 N N . CYS A 1 82 ? 17.649 7.241 -38.908 1.00 92.94 82 CYS A N 1
ATOM 648 C CA . CYS A 1 82 ? 16.535 6.340 -38.592 1.00 92.94 82 CYS A CA 1
ATOM 649 C C . CYS A 1 82 ? 16.099 6.443 -37.113 1.00 92.94 82 CYS A C 1
ATOM 651 O O . CYS A 1 82 ? 14.912 6.551 -36.796 1.00 92.94 82 CYS A O 1
ATOM 653 N N . TYR A 1 83 ? 17.051 6.506 -36.170 1.00 93.81 83 TYR A N 1
ATOM 654 C CA . TYR A 1 83 ? 16.725 6.737 -34.756 1.00 93.81 83 TYR A CA 1
ATOM 655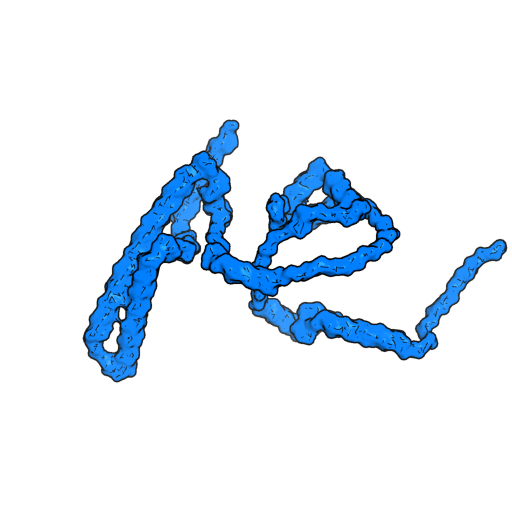 C C . TYR A 1 83 ? 16.100 8.117 -34.498 1.00 93.81 83 TYR A C 1
ATOM 657 O O . TYR A 1 83 ? 15.159 8.221 -33.702 1.00 93.81 83 TYR A O 1
ATOM 665 N N . LYS A 1 84 ? 16.600 9.185 -35.136 1.00 94.38 84 LYS A N 1
ATOM 666 C CA . LYS A 1 84 ? 16.038 10.541 -34.992 1.00 94.38 84 LYS A CA 1
ATOM 667 C C . LYS A 1 84 ? 14.592 10.596 -35.487 1.00 94.38 84 LYS A C 1
ATOM 669 O O . LYS A 1 84 ? 13.743 11.153 -34.787 1.00 94.38 84 LYS A O 1
ATOM 674 N N . GLU A 1 85 ? 14.308 9.984 -36.630 1.00 93.81 85 GLU A N 1
ATOM 675 C CA . GLU A 1 85 ? 12.964 9.889 -37.207 1.00 93.81 85 GLU A CA 1
ATOM 676 C C . GLU A 1 85 ? 12.025 9.083 -36.311 1.00 93.81 85 GLU A C 1
ATOM 678 O O . GLU A 1 85 ? 10.986 9.595 -35.888 1.00 93.81 85 GLU A O 1
ATOM 683 N N . ALA A 1 86 ? 12.429 7.877 -35.901 1.00 90.94 86 ALA A N 1
ATOM 684 C CA . ALA A 1 86 ? 11.626 7.045 -35.008 1.00 90.94 86 ALA A CA 1
ATOM 685 C C . ALA A 1 86 ? 11.344 7.742 -33.663 1.00 90.94 86 ALA A C 1
ATOM 687 O O . ALA A 1 86 ? 10.236 7.657 -33.122 1.00 90.94 86 ALA A O 1
ATOM 688 N N . ARG A 1 87 ? 12.316 8.500 -33.134 1.00 90.56 87 ARG A N 1
ATOM 689 C CA . ARG A 1 87 ? 12.138 9.318 -31.925 1.00 90.56 87 ARG A CA 1
ATOM 690 C C . ARG A 1 87 ? 11.174 10.483 -32.156 1.00 90.56 87 ARG A C 1
ATOM 692 O O . ARG A 1 87 ? 10.392 10.791 -31.255 1.00 90.56 87 ARG A O 1
ATOM 699 N N . LYS A 1 88 ? 11.209 11.132 -33.325 1.00 90.88 88 LYS A N 1
ATOM 700 C CA . LYS A 1 88 ? 10.252 12.186 -33.708 1.00 90.88 88 LYS A CA 1
ATOM 701 C C . LYS A 1 88 ? 8.831 11.620 -33.767 1.00 90.88 88 LYS A C 1
ATOM 703 O O . LYS A 1 88 ? 7.942 12.175 -33.123 1.00 90.88 88 LYS A O 1
ATOM 708 N N . CYS A 1 89 ? 8.636 10.484 -34.436 1.00 89.19 89 CYS A N 1
ATOM 709 C CA . CYS A 1 89 ? 7.349 9.786 -34.490 1.00 89.19 89 CYS A CA 1
ATOM 710 C C . CYS A 1 89 ? 6.839 9.415 -33.090 1.00 89.19 89 CYS A C 1
ATOM 712 O O . CYS A 1 89 ? 5.673 9.657 -32.779 1.00 89.19 89 CYS A O 1
ATOM 714 N N . LEU A 1 90 ? 7.711 8.905 -32.211 1.00 85.81 90 LEU A N 1
ATOM 715 C CA . LEU A 1 90 ? 7.346 8.597 -30.827 1.00 85.81 90 LEU A CA 1
ATOM 716 C C . LEU A 1 90 ? 6.902 9.849 -30.053 1.00 85.81 90 LEU A C 1
ATOM 718 O O . LEU A 1 90 ? 5.882 9.806 -29.367 1.00 85.81 90 LEU A O 1
ATOM 722 N N . LYS A 1 91 ? 7.614 10.976 -30.187 1.00 86.25 91 LYS A N 1
ATOM 723 C CA . LYS A 1 91 ? 7.226 12.248 -29.550 1.00 86.25 91 LYS A CA 1
ATOM 724 C C . LYS A 1 91 ? 5.852 12.732 -30.021 1.00 86.25 91 LYS A C 1
ATOM 726 O O . LYS A 1 91 ? 5.032 13.117 -29.192 1.00 86.25 91 LYS A O 1
ATOM 731 N N . ILE A 1 92 ? 5.589 12.676 -31.327 1.00 86.50 92 ILE A N 1
ATOM 732 C CA . ILE A 1 92 ? 4.294 13.063 -31.913 1.00 86.50 92 ILE A CA 1
ATOM 733 C C . ILE A 1 92 ? 3.174 12.143 -31.404 1.00 86.50 92 ILE A C 1
ATOM 735 O O . ILE A 1 92 ? 2.102 12.614 -31.013 1.00 86.50 92 ILE A O 1
ATOM 739 N N . ALA A 1 93 ? 3.422 10.834 -31.347 1.00 81.88 93 ALA A N 1
ATOM 740 C CA . ALA A 1 93 ? 2.465 9.863 -30.822 1.00 81.88 93 ALA A CA 1
ATOM 741 C C . ALA A 1 93 ? 2.150 10.100 -29.333 1.00 81.88 93 ALA A C 1
ATOM 743 O O . ALA A 1 93 ? 0.992 10.028 -28.921 1.00 81.88 93 ALA A O 1
ATOM 744 N N . ILE A 1 94 ? 3.158 10.442 -28.524 1.00 80.69 94 ILE A N 1
ATOM 745 C CA . ILE A 1 94 ? 2.962 10.805 -27.113 1.00 80.69 94 ILE A CA 1
ATOM 746 C C . ILE A 1 94 ? 2.142 12.095 -27.006 1.00 80.69 94 ILE A C 1
ATOM 748 O O . ILE A 1 94 ? 1.161 12.130 -26.267 1.00 80.69 94 ILE A O 1
ATOM 752 N N . ALA A 1 95 ? 2.490 13.137 -27.765 1.00 81.50 95 ALA A N 1
ATOM 753 C CA . ALA A 1 95 ? 1.779 14.415 -27.737 1.00 81.50 95 ALA A CA 1
ATOM 754 C C . ALA A 1 95 ? 0.297 14.265 -28.128 1.00 81.50 95 ALA A C 1
ATOM 756 O O . ALA A 1 95 ? -0.588 14.738 -27.414 1.00 81.50 95 ALA A O 1
ATOM 757 N N . SER A 1 96 ? 0.016 13.545 -29.216 1.00 79.25 96 SER A N 1
ATOM 758 C CA . SER A 1 96 ? -1.356 13.262 -29.661 1.00 79.25 96 SER A CA 1
ATOM 759 C C . SER A 1 96 ? -2.133 12.407 -28.653 1.00 79.25 96 SER A C 1
ATOM 761 O O . SER A 1 96 ? -3.289 12.712 -28.354 1.00 79.25 96 SER A O 1
ATOM 763 N N . SER A 1 97 ? -1.500 11.392 -28.053 1.00 75.06 97 SER A N 1
ATOM 764 C CA . SER A 1 97 ? -2.122 10.590 -26.993 1.00 75.06 97 SER A CA 1
ATOM 765 C C . SER A 1 97 ? -2.405 11.407 -25.731 1.00 75.06 97 SER A C 1
ATOM 767 O O . SER A 1 97 ? -3.423 11.170 -25.081 1.00 75.06 97 SER A O 1
ATOM 769 N N . ASN A 1 98 ? -1.525 12.343 -25.368 1.00 76.25 98 ASN A N 1
ATOM 770 C CA . ASN A 1 98 ? -1.718 13.223 -24.217 1.00 76.25 98 ASN A CA 1
ATOM 771 C C . ASN A 1 98 ? -2.891 14.173 -24.461 1.00 76.25 98 ASN A C 1
ATOM 773 O O . ASN A 1 98 ? -3.742 14.310 -23.586 1.00 76.25 98 ASN A O 1
ATOM 777 N N . LYS A 1 99 ? -2.975 14.759 -25.663 1.00 78.31 99 LYS A N 1
ATOM 778 C CA . LYS A 1 99 ? -4.091 15.620 -26.073 1.00 78.31 99 LYS A CA 1
ATOM 779 C C . LYS A 1 99 ? -5.427 14.874 -26.020 1.00 78.31 99 LYS A C 1
ATOM 781 O O . LYS A 1 99 ? -6.389 15.398 -25.469 1.00 78.31 99 LYS A O 1
ATOM 786 N N . ARG A 1 100 ? -5.476 13.639 -26.535 1.00 76.75 100 ARG A N 1
ATOM 787 C CA . ARG A 1 100 ? -6.680 12.793 -26.481 1.00 76.75 100 ARG A CA 1
ATOM 788 C C . ARG A 1 100 ? -7.089 12.470 -25.045 1.00 76.75 100 ARG A C 1
ATOM 790 O O . ARG A 1 100 ? -8.224 12.714 -24.669 1.00 76.75 100 ARG A O 1
ATOM 797 N N . CYS A 1 101 ? -6.142 11.996 -24.236 1.00 77.06 101 CYS A N 1
ATOM 798 C CA . CYS A 1 101 ? -6.383 11.675 -22.829 1.00 77.06 101 CYS A CA 1
ATOM 799 C C . CYS A 1 101 ? -6.863 12.897 -22.034 1.00 77.06 101 CYS A C 1
ATOM 801 O O . CYS A 1 101 ? -7.675 12.754 -21.130 1.00 77.06 101 CYS A O 1
ATOM 803 N N . TRP A 1 102 ? -6.352 14.091 -22.344 1.00 76.75 102 TRP A N 1
ATOM 804 C CA . TRP A 1 102 ? -6.810 15.326 -21.714 1.00 76.75 102 TRP A CA 1
ATOM 805 C C . TRP A 1 102 ? -8.257 15.646 -22.088 1.00 76.75 102 TRP A C 1
ATOM 807 O O . TRP A 1 102 ? -9.049 15.958 -21.206 1.00 76.75 102 TRP A O 1
ATOM 817 N N . LYS A 1 103 ? -8.617 15.492 -23.368 1.00 80.12 103 LYS A N 1
ATOM 818 C CA . LYS A 1 103 ? -9.994 15.671 -23.840 1.00 80.12 103 LYS A CA 1
ATOM 819 C C . LYS A 1 103 ? -10.968 14.723 -23.126 1.00 80.12 103 LYS A C 1
ATOM 821 O O . LYS A 1 103 ? -11.962 15.188 -22.590 1.00 80.12 103 LYS A O 1
ATOM 826 N N . GLU A 1 104 ? -10.619 13.439 -23.028 1.00 81.00 104 GLU A N 1
ATOM 827 C CA . GLU A 1 104 ? -11.409 12.432 -22.298 1.00 81.00 104 GLU A CA 1
ATOM 828 C C . GLU A 1 104 ? -11.602 12.810 -20.819 1.00 81.00 104 GLU A C 1
ATOM 830 O O . GLU A 1 104 ? -12.681 12.636 -20.263 1.00 81.00 104 GLU A O 1
ATOM 835 N N . ILE A 1 105 ? -10.562 13.342 -20.162 1.00 77.31 105 ILE A N 1
ATOM 836 C CA . ILE A 1 105 ? -10.658 13.784 -18.762 1.00 77.31 105 ILE A CA 1
ATOM 837 C C . ILE A 1 105 ? -11.618 14.969 -18.637 1.00 77.31 105 ILE A C 1
ATOM 839 O O . ILE A 1 105 ? -12.436 14.965 -17.720 1.00 77.31 105 ILE A O 1
ATOM 843 N N . LEU A 1 106 ? -11.542 15.950 -19.541 1.00 80.19 106 LEU A N 1
ATOM 844 C CA . LEU A 1 106 ? -12.443 17.105 -19.536 1.00 80.19 106 LEU A CA 1
ATOM 845 C C . LEU A 1 106 ? -13.905 16.686 -19.732 1.00 80.19 106 LEU A C 1
ATOM 847 O O . LEU A 1 106 ? -14.761 17.146 -18.988 1.00 80.19 106 LEU A O 1
ATOM 851 N N . GLU A 1 107 ? -14.171 15.763 -20.659 1.00 82.38 107 GLU A N 1
ATOM 852 C CA . GLU A 1 107 ? -15.517 15.226 -20.917 1.00 82.38 107 GLU A CA 1
ATOM 853 C C . GLU A 1 107 ? -16.096 14.478 -19.694 1.00 82.38 107 GLU A C 1
ATOM 855 O O . GLU A 1 107 ? -17.307 14.433 -19.511 1.00 82.38 107 GLU A O 1
ATOM 860 N N . THR A 1 108 ? -15.249 13.927 -18.811 1.00 75.62 108 THR A N 1
ATOM 861 C CA . THR A 1 108 ? -15.701 13.251 -17.576 1.00 75.62 108 THR A CA 1
ATOM 862 C C . THR A 1 108 ? -15.977 14.173 -16.385 1.00 75.62 108 THR A C 1
ATOM 864 O O . THR A 1 108 ? -16.506 13.689 -15.387 1.00 75.62 108 THR A O 1
ATOM 867 N N . ILE A 1 109 ? -15.627 15.465 -16.447 1.00 80.06 109 ILE A N 1
ATOM 868 C CA . ILE A 1 109 ? -15.760 16.380 -15.295 1.00 80.06 109 ILE A CA 1
ATOM 869 C C . ILE A 1 109 ? -17.218 16.531 -14.860 1.00 80.06 109 ILE A C 1
ATOM 871 O O . ILE A 1 109 ? -17.496 16.478 -13.663 1.00 80.06 109 ILE A O 1
ATOM 875 N N . ASP A 1 110 ? -18.129 16.671 -15.821 1.00 77.44 110 ASP A N 1
ATOM 876 C CA . ASP A 1 110 ? -19.546 16.911 -15.532 1.00 77.44 110 ASP A CA 1
ATOM 877 C C . ASP A 1 110 ? -20.272 15.638 -15.069 1.00 77.44 110 ASP A C 1
ATOM 879 O O . ASP A 1 110 ? -21.261 15.711 -14.344 1.00 77.44 110 ASP A O 1
ATOM 883 N N . VAL A 1 111 ? -19.758 14.463 -15.446 1.00 80.19 111 VAL A N 1
ATOM 884 C CA . VAL A 1 111 ? -20.346 13.157 -15.105 1.00 80.19 111 VAL A CA 1
ATOM 885 C C . VAL A 1 111 ? -19.841 12.638 -13.756 1.00 80.19 111 VAL A C 1
ATOM 887 O O . VAL A 1 111 ? -20.617 12.090 -12.977 1.00 80.19 111 VAL A O 1
ATOM 890 N N . ASP A 1 112 ? -18.547 12.797 -13.463 1.00 77.56 112 ASP A N 1
ATOM 891 C CA . ASP A 1 112 ? -17.934 12.351 -12.206 1.00 77.56 112 ASP A CA 1
ATOM 892 C C . ASP A 1 112 ? -16.933 13.397 -11.675 1.00 77.56 112 ASP A C 1
ATOM 894 O O . ASP A 1 112 ? -15.711 13.273 -11.871 1.00 77.56 112 ASP A O 1
ATOM 898 N N . PRO A 1 113 ? -17.431 14.418 -10.945 1.00 74.75 113 PRO A N 1
ATOM 899 C CA . PRO A 1 113 ? -16.602 15.484 -10.389 1.00 74.75 113 PRO A CA 1
ATOM 900 C C . PRO A 1 113 ? -15.518 14.982 -9.424 1.00 74.75 113 PRO A C 1
ATOM 902 O O . PRO A 1 113 ? -14.487 15.637 -9.265 1.00 74.75 113 PRO A O 1
ATOM 905 N N . TRP A 1 114 ? -15.716 13.817 -8.791 1.00 80.19 114 TRP A N 1
ATOM 906 C CA . TRP A 1 114 ? -14.809 13.230 -7.789 1.00 80.19 114 TRP A CA 1
ATOM 907 C C . TRP A 1 114 ? -13.933 12.095 -8.344 1.00 80.19 114 TRP A C 1
ATOM 909 O O . TRP A 1 114 ? -13.135 11.489 -7.615 1.00 80.19 114 TRP A O 1
ATOM 919 N N . GLY A 1 115 ? -14.043 11.834 -9.644 1.00 79.75 115 GLY A N 1
ATOM 920 C CA . GLY A 1 115 ? -13.383 10.746 -10.339 1.00 79.75 115 GLY A CA 1
ATOM 921 C C . GLY A 1 115 ? -11.923 11.005 -10.688 1.00 79.75 115 GLY A C 1
ATOM 922 O O . GLY A 1 115 ? -11.087 11.422 -9.879 1.00 79.75 115 GLY A O 1
ATOM 923 N N . LYS A 1 116 ? -11.582 10.707 -11.943 1.00 73.81 116 LYS A N 1
ATOM 924 C CA . LYS A 1 116 ? -10.227 10.886 -12.486 1.00 73.81 116 LYS A CA 1
ATOM 925 C C . LYS A 1 116 ? -9.757 12.353 -12.472 1.00 73.81 116 LYS A C 1
ATOM 927 O O . LYS A 1 116 ? -8.596 12.546 -12.099 1.00 73.81 116 LYS A O 1
ATOM 932 N N . PRO A 1 117 ? -10.588 13.366 -12.806 1.00 78.00 117 PRO A N 1
ATOM 933 C CA . PRO A 1 117 ? -10.164 14.768 -12.771 1.00 78.00 117 PRO A CA 1
ATOM 934 C C . PRO A 1 117 ? -9.752 15.218 -11.364 1.00 78.00 117 PRO A C 1
ATOM 936 O O . PRO A 1 117 ? -8.648 15.730 -11.172 1.00 78.00 117 PRO A O 1
ATOM 939 N N . TYR A 1 118 ? -10.577 14.930 -10.353 1.00 77.00 118 TYR A N 1
ATOM 940 C CA . TYR A 1 118 ? -10.262 15.235 -8.957 1.00 77.00 118 TYR A CA 1
ATOM 941 C C . TYR A 1 118 ? -8.992 14.521 -8.482 1.00 77.00 118 TYR A C 1
ATOM 943 O O . TYR A 1 118 ? -8.082 15.166 -7.957 1.00 77.00 118 TYR A O 1
ATOM 951 N N . LYS A 1 119 ? -8.881 13.205 -8.725 1.00 77.31 119 LYS A N 1
ATOM 952 C CA . LYS A 1 119 ? -7.690 12.421 -8.351 1.00 77.31 119 LYS A CA 1
ATOM 953 C C . LYS A 1 119 ? -6.419 12.956 -9.010 1.00 77.31 119 LYS A C 1
ATOM 955 O O . LYS A 1 119 ? -5.363 12.928 -8.380 1.00 77.31 119 LYS A O 1
ATOM 960 N N . LEU A 1 120 ? -6.496 13.441 -10.249 1.00 76.19 120 LEU A N 1
ATOM 961 C CA . LEU A 1 120 ? -5.360 14.043 -10.948 1.00 76.19 120 LEU A CA 1
ATOM 962 C C . LEU A 1 120 ? -4.868 15.303 -10.218 1.00 76.19 120 LEU A C 1
ATOM 964 O O . LEU A 1 120 ? -3.690 15.395 -9.876 1.00 76.19 120 LEU A O 1
ATOM 968 N N . VAL A 1 121 ? -5.775 16.234 -9.920 1.00 74.12 121 VAL A N 1
ATOM 969 C CA . VAL A 1 121 ? -5.462 17.526 -9.279 1.00 74.12 121 VAL A CA 1
ATOM 970 C C . VAL A 1 121 ? -5.000 17.336 -7.841 1.00 74.12 121 VAL A C 1
ATOM 972 O O . VAL A 1 121 ? -4.061 17.988 -7.386 1.00 74.12 121 VAL A O 1
ATOM 975 N N . SER A 1 122 ? -5.610 16.386 -7.131 1.00 73.38 122 SER A N 1
ATOM 976 C CA . SER A 1 122 ? -5.234 16.048 -5.763 1.00 73.38 122 SER A CA 1
ATOM 977 C C . SER A 1 122 ? -3.964 15.191 -5.681 1.00 73.38 122 SER A C 1
ATOM 979 O O . SER A 1 122 ? -3.633 14.729 -4.590 1.00 73.38 122 SER A O 1
ATOM 981 N N . ARG A 1 123 ? -3.290 14.907 -6.809 1.00 70.75 123 ARG A N 1
ATOM 982 C CA . ARG A 1 123 ? -2.123 14.005 -6.907 1.00 70.75 123 ARG A CA 1
ATOM 983 C C . ARG A 1 123 ? -2.375 12.593 -6.355 1.00 70.75 123 ARG A C 1
ATOM 985 O O . ARG A 1 123 ? -1.465 11.930 -5.870 1.00 70.75 123 ARG A O 1
ATOM 992 N N . LYS A 1 124 ? -3.622 12.126 -6.425 1.00 71.19 124 LYS A N 1
ATOM 993 C CA . LYS A 1 124 ? -4.069 10.782 -6.012 1.00 71.19 124 LYS A CA 1
ATOM 994 C C . LYS A 1 124 ? -4.294 9.840 -7.197 1.00 71.19 124 LYS A C 1
ATOM 996 O O . LYS A 1 124 ? -4.733 8.708 -7.000 1.00 71.19 124 LYS A O 1
ATOM 1001 N N . LEU A 1 125 ? -4.029 10.287 -8.425 1.00 71.38 125 LEU A N 1
ATOM 1002 C CA . LEU A 1 125 ? -4.105 9.438 -9.607 1.00 71.38 125 LEU A CA 1
ATOM 1003 C C . LEU A 1 125 ? -2.884 8.515 -9.634 1.00 71.38 125 LEU A C 1
ATOM 1005 O O . LEU A 1 125 ? -1.793 8.916 -10.029 1.00 71.38 125 LEU A O 1
ATOM 1009 N N . GLN A 1 126 ? -3.071 7.285 -9.168 1.00 64.81 126 GLN A N 1
ATOM 1010 C CA . GLN A 1 126 ? -2.030 6.266 -9.201 1.00 64.81 126 GLN A CA 1
ATOM 1011 C C . GLN A 1 126 ? -2.010 5.573 -10.565 1.00 64.81 126 GLN A C 1
ATOM 1013 O O . GLN A 1 126 ? -3.048 5.402 -11.210 1.00 64.81 126 GLN A O 1
ATOM 1018 N N . GLY A 1 127 ? -0.812 5.184 -11.008 1.00 61.72 127 GLY A N 1
ATOM 1019 C CA . GLY A 1 127 ? -0.663 4.290 -12.152 1.00 61.72 127 GLY A CA 1
ATOM 1020 C C . GLY A 1 127 ? -1.303 2.920 -11.884 1.00 61.72 127 GLY A C 1
ATOM 1021 O O . GLY A 1 127 ? -1.656 2.619 -10.741 1.00 61.72 127 GLY A O 1
ATOM 1022 N N . PRO A 1 128 ? -1.443 2.073 -12.920 1.00 59.62 128 PRO A N 1
ATOM 1023 C CA . PRO A 1 128 ? -1.829 0.678 -12.725 1.00 59.62 128 PRO A CA 1
ATOM 1024 C C . PRO A 1 128 ? -0.926 0.040 -11.664 1.00 59.62 128 PRO A C 1
ATOM 1026 O O . PRO A 1 128 ? 0.276 0.324 -11.634 1.00 59.62 128 PRO A O 1
ATOM 1029 N N . SER A 1 129 ? -1.484 -0.808 -10.795 1.00 60.47 129 SER A N 1
ATOM 1030 C CA . SER A 1 129 ? -0.666 -1.547 -9.831 1.00 60.47 129 SER A CA 1
ATOM 1031 C C . SER A 1 129 ? 0.420 -2.332 -10.571 1.00 60.47 129 SER A C 1
ATOM 1033 O O . SER A 1 129 ? 0.237 -2.734 -11.720 1.00 60.47 129 SER A O 1
ATOM 1035 N N . ALA A 1 130 ? 1.554 -2.597 -9.919 1.00 59.28 130 ALA A N 1
ATOM 1036 C CA . ALA A 1 130 ? 2.614 -3.412 -10.523 1.00 59.28 130 ALA A CA 1
ATOM 1037 C C . ALA A 1 130 ? 2.098 -4.791 -10.993 1.00 59.28 130 ALA A C 1
ATOM 1039 O O . ALA A 1 130 ? 2.601 -5.347 -11.964 1.00 59.28 130 ALA A O 1
ATOM 1040 N N . THR A 1 131 ? 1.048 -5.298 -10.340 1.00 61.06 131 THR A N 1
ATOM 1041 C CA . THR A 1 131 ? 0.351 -6.545 -10.671 1.00 61.06 131 THR A CA 1
ATOM 1042 C C . THR A 1 131 ? -0.634 -6.433 -11.833 1.00 61.06 131 THR A C 1
ATOM 1044 O O . THR A 1 131 ? -1.012 -7.458 -12.382 1.00 61.06 131 THR A O 1
ATOM 1047 N N . ALA A 1 132 ? -1.031 -5.228 -12.256 1.00 65.69 132 ALA A N 1
ATOM 1048 C CA . ALA A 1 132 ? -2.035 -5.035 -13.306 1.00 65.69 132 ALA A CA 1
ATOM 1049 C C . ALA A 1 132 ? -1.598 -5.581 -14.676 1.00 65.69 132 ALA A C 1
ATOM 1051 O O . ALA A 1 132 ? -2.440 -5.871 -15.517 1.00 65.69 132 ALA A O 1
ATOM 1052 N N . ASN A 1 133 ? -0.287 -5.721 -14.894 1.00 68.38 133 ASN A N 1
ATOM 1053 C CA . ASN A 1 133 ? 0.284 -6.297 -16.113 1.00 68.38 133 ASN A CA 1
ATOM 1054 C C . ASN A 1 133 ? 0.810 -7.731 -15.908 1.00 68.38 133 ASN A C 1
ATOM 1056 O O . ASN A 1 133 ? 1.434 -8.278 -16.816 1.00 68.38 133 ASN A O 1
ATOM 1060 N N . MET A 1 134 ? 0.644 -8.315 -14.716 1.00 72.81 134 MET A N 1
ATOM 1061 C CA . MET A 1 134 ? 1.071 -9.688 -14.447 1.00 72.81 134 MET A CA 1
ATOM 1062 C C . MET A 1 134 ? 0.009 -10.677 -14.929 1.00 72.81 134 MET A C 1
ATOM 1064 O O . MET A 1 134 ? -1.186 -10.401 -14.857 1.00 72.81 134 MET A O 1
ATOM 1068 N N . ASP A 1 135 ? 0.455 -11.846 -15.388 1.00 82.75 135 ASP A N 1
ATOM 1069 C CA . ASP A 1 135 ? -0.431 -12.974 -15.675 1.00 82.75 135 ASP A CA 1
ATOM 1070 C C . ASP A 1 135 ? -1.223 -13.354 -14.403 1.00 82.75 135 ASP A C 1
ATOM 1072 O O . ASP A 1 135 ? -0.597 -13.615 -13.368 1.00 82.75 135 ASP A O 1
ATOM 1076 N N . PRO A 1 136 ? -2.569 -13.413 -14.446 1.00 83.38 136 PRO A N 1
ATOM 1077 C CA . PRO A 1 136 ? -3.390 -13.768 -13.289 1.00 83.38 136 PRO A CA 1
ATOM 1078 C C . PRO A 1 136 ? -2.975 -15.086 -12.625 1.00 83.38 136 PRO A C 1
ATOM 1080 O O . PRO A 1 136 ? -2.965 -15.178 -11.397 1.00 83.38 136 PRO A O 1
ATOM 1083 N N . LYS A 1 137 ? -2.551 -16.089 -13.410 1.00 84.69 137 LYS A N 1
ATOM 1084 C CA . LYS A 1 137 ? -2.084 -17.372 -12.858 1.00 84.69 137 LYS A CA 1
ATOM 1085 C C . LYS A 1 137 ? -0.776 -17.213 -12.083 1.00 84.69 137 LYS A C 1
ATOM 1087 O O . LYS A 1 137 ? -0.589 -17.862 -11.059 1.00 84.69 137 LYS A O 1
ATOM 1092 N N . ALA A 1 138 ? 0.128 -16.347 -12.542 1.00 82.25 138 ALA A N 1
ATOM 1093 C CA . ALA A 1 138 ? 1.352 -16.028 -11.813 1.00 82.25 138 ALA A CA 1
ATOM 1094 C C . ALA A 1 138 ? 1.063 -15.305 -10.488 1.00 82.25 138 ALA A C 1
ATOM 1096 O O . ALA A 1 138 ? 1.712 -15.601 -9.487 1.00 82.25 138 ALA A O 1
ATOM 1097 N N . VAL A 1 139 ? 0.076 -14.403 -10.461 1.00 81.88 139 VAL A N 1
ATOM 1098 C CA . VAL A 1 139 ? -0.344 -13.711 -9.230 1.00 81.88 139 VAL A CA 1
ATOM 1099 C C . VAL A 1 139 ? -0.919 -14.691 -8.207 1.00 81.88 139 VAL A C 1
ATOM 1101 O O . VAL A 1 139 ? -0.554 -14.607 -7.034 1.00 81.88 139 VAL A O 1
ATOM 1104 N N . LEU A 1 140 ? -1.759 -15.635 -8.642 1.00 83.00 140 LEU A N 1
ATOM 1105 C CA . LEU A 1 140 ? -2.311 -16.672 -7.764 1.00 83.00 140 LEU A CA 1
ATOM 1106 C C . LEU A 1 140 ? -1.202 -17.545 -7.175 1.00 83.00 140 LEU A C 1
ATOM 1108 O O . LEU A 1 140 ? -1.074 -17.600 -5.960 1.00 83.00 140 LEU A O 1
ATOM 1112 N N . ARG A 1 141 ? -0.300 -18.081 -8.011 1.00 84.56 141 ARG A N 1
ATOM 1113 C CA . ARG A 1 141 ? 0.837 -18.892 -7.533 1.00 84.56 141 ARG A CA 1
ATOM 1114 C C . ARG A 1 141 ? 1.695 -18.171 -6.490 1.00 84.56 141 ARG A C 1
ATOM 1116 O O . ARG A 1 141 ? 2.134 -18.783 -5.525 1.00 84.56 141 ARG A O 1
ATOM 1123 N N . ILE A 1 142 ? 1.963 -16.878 -6.692 1.00 82.75 142 ILE A N 1
ATOM 1124 C CA . ILE A 1 142 ? 2.739 -16.073 -5.736 1.00 82.75 142 ILE A CA 1
ATOM 1125 C C . ILE A 1 142 ? 1.949 -15.867 -4.440 1.00 82.75 142 ILE A C 1
ATOM 1127 O O . ILE A 1 142 ? 2.528 -15.950 -3.361 1.00 82.75 142 ILE A O 1
ATOM 1131 N N . THR A 1 143 ? 0.648 -15.593 -4.539 1.00 82.06 143 THR A N 1
ATOM 1132 C CA . THR A 1 143 ? -0.224 -15.412 -3.370 1.00 82.06 143 THR A CA 1
ATOM 1133 C C . THR A 1 143 ? -0.307 -16.692 -2.546 1.00 82.06 143 THR A C 1
ATOM 1135 O O . THR A 1 143 ? -0.065 -16.625 -1.345 1.00 82.06 143 THR A O 1
ATOM 1138 N N . ASP A 1 144 ? -0.541 -17.840 -3.184 1.00 84.12 144 ASP A N 1
ATOM 1139 C CA . ASP A 1 144 ? -0.645 -19.146 -2.521 1.00 84.12 144 ASP A CA 1
ATOM 1140 C C . ASP A 1 144 ? 0.665 -19.533 -1.821 1.00 84.12 144 ASP A C 1
ATOM 1142 O O . ASP A 1 144 ? 0.654 -20.052 -0.708 1.00 84.12 144 ASP A O 1
ATOM 1146 N N . ALA A 1 145 ? 1.810 -19.226 -2.441 1.00 84.19 145 ALA A N 1
ATOM 1147 C CA . ALA A 1 145 ? 3.120 -19.474 -1.843 1.00 84.19 145 ALA A CA 1
ATOM 1148 C C . ALA A 1 145 ? 3.435 -18.538 -0.660 1.00 84.19 145 ALA A C 1
ATOM 1150 O O . ALA A 1 145 ? 4.100 -18.951 0.288 1.00 84.19 145 ALA A O 1
ATOM 1151 N N . LEU A 1 146 ? 3.006 -17.271 -0.714 1.00 80.38 146 LEU A N 1
ATOM 1152 C CA . LEU A 1 146 ? 3.263 -16.287 0.348 1.00 80.38 146 LEU A CA 1
ATOM 1153 C C . LEU A 1 146 ? 2.276 -16.393 1.517 1.00 80.38 146 LEU A C 1
ATOM 1155 O O . LEU A 1 146 ? 2.635 -16.045 2.642 1.00 80.38 146 LEU A O 1
ATOM 1159 N N . PHE A 1 147 ? 1.050 -16.838 1.250 1.00 79.81 147 PHE A N 1
ATOM 1160 C CA . PHE A 1 147 ? -0.043 -16.945 2.214 1.00 79.81 147 PHE A CA 1
ATOM 1161 C C . PHE A 1 147 ? -0.687 -18.334 2.112 1.00 79.81 147 PHE A C 1
ATOM 1163 O O . PHE A 1 147 ? -1.823 -18.446 1.645 1.00 79.81 147 PHE A O 1
ATOM 1170 N N . PRO A 1 148 ? 0.025 -19.400 2.523 1.00 79.81 148 PRO A N 1
ATOM 1171 C CA . PRO A 1 148 ? -0.526 -20.746 2.489 1.00 79.81 148 PRO A CA 1
ATOM 1172 C C . PRO A 1 148 ? -1.801 -20.808 3.335 1.00 79.81 148 PRO A C 1
ATOM 1174 O O . PRO A 1 148 ? -1.870 -20.225 4.420 1.00 79.81 148 PRO A O 1
ATOM 1177 N N . SER A 1 149 ? -2.819 -21.515 2.840 1.00 74.44 149 SER A N 1
ATOM 1178 C CA . SER A 1 149 ? -4.017 -21.804 3.628 1.00 74.44 149 SER A CA 1
ATOM 1179 C C . SER A 1 149 ? -3.633 -22.704 4.799 1.00 74.44 149 SER A C 1
ATOM 1181 O O . SER A 1 149 ? -3.520 -23.917 4.649 1.00 74.44 149 SER A O 1
ATOM 1183 N N . CYS A 1 150 ? -3.404 -22.108 5.967 1.00 65.75 150 CYS A N 1
ATOM 1184 C CA . CYS A 1 150 ? -3.345 -22.873 7.201 1.00 65.75 150 CYS A CA 1
ATOM 1185 C C . CYS A 1 150 ? -4.769 -23.315 7.560 1.00 65.75 150 CYS A C 1
ATOM 1187 O O . CYS A 1 150 ? -5.662 -22.458 7.592 1.00 65.75 150 CYS A O 1
ATOM 1189 N N . PRO A 1 151 ? -5.004 -24.609 7.854 1.00 74.94 151 PRO A N 1
ATOM 1190 C CA . PRO A 1 151 ? -6.232 -25.006 8.528 1.00 74.94 151 PRO A CA 1
ATOM 1191 C C . PRO A 1 151 ? -6.368 -24.193 9.827 1.00 74.94 151 PRO A C 1
ATOM 1193 O O . PRO A 1 151 ? -5.344 -23.783 10.390 1.00 74.94 151 PRO A O 1
ATOM 1196 N N . PRO A 1 152 ? -7.601 -23.905 10.285 1.00 71.19 152 PRO A N 1
ATOM 1197 C CA . PRO A 1 152 ? -7.805 -23.246 11.566 1.00 71.19 152 PRO A CA 1
ATOM 1198 C C . PRO A 1 152 ? -6.991 -24.001 12.611 1.00 71.19 152 PRO A C 1
ATOM 1200 O O . PRO A 1 152 ? -7.162 -25.206 12.762 1.00 71.19 152 PRO A O 1
ATOM 1203 N N . ALA A 1 153 ? -6.051 -23.319 13.266 1.00 67.62 153 ALA A N 1
ATOM 1204 C CA . ALA A 1 153 ? -5.387 -23.923 14.405 1.00 67.62 153 ALA A CA 1
ATOM 1205 C C . ALA A 1 153 ? -6.476 -24.261 15.424 1.00 67.62 153 ALA A C 1
ATOM 1207 O O . ALA A 1 153 ? -7.355 -23.421 15.651 1.00 67.62 153 ALA A O 1
ATOM 1208 N N . ASP A 1 154 ? -6.412 -25.453 16.017 1.00 63.25 154 ASP A N 1
ATOM 1209 C CA . ASP A 1 154 ? -7.236 -25.819 17.163 1.00 63.25 154 ASP A CA 1
ATOM 1210 C C . ASP A 1 154 ? -6.868 -24.866 18.302 1.00 63.25 154 ASP A C 1
ATOM 1212 O O . ASP A 1 154 ? -5.944 -25.090 19.086 1.00 63.25 154 ASP A O 1
ATOM 1216 N N . ALA A 1 155 ? -7.519 -23.706 18.315 1.00 64.62 155 ALA A N 1
ATOM 1217 C CA . ALA A 1 155 ? -7.358 -22.729 19.360 1.00 64.62 155 ALA A CA 1
ATOM 1218 C C . ALA A 1 155 ? -7.895 -23.397 20.618 1.00 64.62 155 ALA A C 1
ATOM 1220 O O . ALA A 1 155 ? -9.096 -23.631 20.737 1.00 64.62 155 ALA A O 1
ATOM 1221 N N . LEU A 1 156 ? -6.996 -23.731 21.541 1.00 66.06 156 LEU A N 1
ATOM 1222 C CA . LEU A 1 156 ? -7.383 -24.120 22.885 1.00 66.06 156 LEU A CA 1
ATOM 1223 C C . LEU A 1 156 ? -8.083 -22.908 23.507 1.00 66.06 156 LEU A C 1
ATOM 1225 O O . LEU A 1 156 ? -7.434 -21.986 24.004 1.00 66.06 156 LEU A O 1
ATOM 1229 N N . ILE A 1 157 ? -9.412 -22.874 23.413 1.00 66.25 157 ILE A N 1
ATOM 1230 C CA . ILE A 1 157 ? -10.242 -21.920 24.142 1.00 66.25 157 ILE A CA 1
ATOM 1231 C C . ILE A 1 157 ? -10.249 -22.422 25.580 1.00 66.25 157 ILE A C 1
ATOM 1233 O O . ILE A 1 157 ? -11.072 -23.246 25.968 1.00 66.25 157 ILE A O 1
ATOM 1237 N N . LEU A 1 158 ? -9.263 -21.980 26.354 1.00 67.56 158 LEU A N 1
ATOM 1238 C CA . LEU A 1 158 ? -9.271 -22.196 27.790 1.00 67.56 158 LEU A CA 1
ATOM 1239 C C . LEU A 1 158 ? -10.352 -21.282 28.385 1.00 67.56 158 LEU A C 1
ATOM 1241 O O . LEU A 1 158 ? -10.319 -20.078 28.111 1.00 67.56 158 LEU A O 1
ATOM 1245 N N . PRO A 1 159 ? -11.311 -21.812 29.165 1.00 61.97 159 PRO A N 1
ATOM 1246 C CA . PRO A 1 159 ? -12.245 -20.978 29.901 1.00 61.97 159 PRO A CA 1
ATOM 1247 C C . PRO A 1 159 ? -11.445 -20.175 30.925 1.00 61.97 159 PRO A C 1
ATOM 1249 O O . PRO A 1 159 ? -10.930 -20.701 31.907 1.00 61.97 159 PRO A O 1
ATOM 1252 N N . VAL A 1 160 ? -11.274 -18.892 30.635 1.00 63.94 160 VAL A N 1
ATOM 1253 C CA . VAL A 1 160 ? -10.684 -17.927 31.551 1.00 63.94 160 VAL A CA 1
ATOM 1254 C C . VAL A 1 160 ? -11.855 -17.241 32.247 1.00 63.94 160 VAL A C 1
ATOM 1256 O O . VAL A 1 160 ? -12.507 -16.387 31.653 1.00 63.94 160 VAL A O 1
ATOM 1259 N N . GLU A 1 161 ? -12.134 -17.620 33.495 1.00 65.75 161 GLU A N 1
ATOM 1260 C CA . GLU A 1 161 ? -13.099 -16.939 34.377 1.00 65.75 161 GLU A CA 1
ATOM 1261 C C . GLU A 1 161 ? -12.505 -15.628 34.918 1.00 65.75 161 GLU A C 1
ATOM 1263 O O . GLU A 1 161 ? -12.370 -15.421 36.121 1.00 65.75 161 GLU A O 1
ATOM 1268 N N . VAL A 1 162 ? -12.068 -14.739 34.027 1.00 66.31 162 VAL A N 1
ATOM 1269 C CA . VAL A 1 162 ? -11.598 -13.410 34.428 1.00 66.31 162 VAL A CA 1
ATOM 1270 C C . VAL A 1 162 ? -12.673 -12.411 34.051 1.00 66.31 162 VAL A C 1
ATOM 1272 O O . VAL A 1 162 ? -12.891 -12.133 32.871 1.00 66.31 162 VAL A O 1
ATOM 1275 N N . GLU A 1 163 ? -13.331 -11.849 35.063 1.00 71.25 163 GLU A N 1
ATOM 1276 C CA . GLU A 1 163 ? -14.147 -10.655 34.884 1.00 71.25 163 GLU A CA 1
ATOM 1277 C C . GLU A 1 163 ? -13.249 -9.520 34.384 1.00 71.25 163 GLU A C 1
ATOM 1279 O O . GLU A 1 163 ? -12.363 -9.028 35.086 1.00 71.25 163 GLU A O 1
ATOM 1284 N N . PHE A 1 164 ? -13.447 -9.125 33.129 1.00 77.19 164 PHE A N 1
ATOM 1285 C CA . PHE A 1 164 ? -12.716 -8.014 32.547 1.00 77.19 164 PHE A CA 1
ATOM 1286 C C . PHE A 1 164 ? -13.360 -6.695 33.008 1.00 77.19 164 PHE A C 1
ATOM 1288 O O . PHE A 1 164 ? -14.526 -6.451 32.676 1.00 77.19 164 PHE A O 1
ATOM 1295 N N . PRO A 1 165 ? -12.647 -5.825 33.752 1.00 87.81 165 PRO A N 1
ATOM 1296 C CA . PRO A 1 165 ? -13.220 -4.567 34.210 1.00 87.81 165 PRO A CA 1
ATOM 1297 C C . PRO A 1 165 ? -13.595 -3.691 33.005 1.00 87.81 165 PRO A C 1
ATOM 1299 O O . PRO A 1 165 ? -12.823 -3.600 32.046 1.00 87.81 165 PRO A O 1
ATOM 1302 N N . PRO A 1 166 ? -14.769 -3.034 33.017 1.00 91.31 166 PRO A N 1
ATOM 1303 C CA . PRO A 1 166 ? -15.196 -2.221 31.891 1.00 91.31 166 PRO A CA 1
ATOM 1304 C C . PRO A 1 166 ? -14.245 -1.036 31.691 1.00 91.31 166 PRO A C 1
ATOM 1306 O O . PRO A 1 166 ? -13.877 -0.337 32.635 1.00 91.31 166 PRO A O 1
ATOM 1309 N N . PHE A 1 167 ? -13.903 -0.770 30.435 1.00 94.62 167 PHE A N 1
ATOM 1310 C CA . PHE A 1 167 ? -13.151 0.405 30.025 1.00 94.62 167 PHE A CA 1
ATOM 1311 C C . PHE A 1 167 ? -13.903 1.683 30.400 1.00 94.62 167 PHE A C 1
ATOM 1313 O O . PHE A 1 167 ? -15.106 1.819 30.130 1.00 94.62 167 PHE A O 1
ATOM 1320 N N . SER A 1 168 ? -13.171 2.650 30.955 1.00 95.44 168 SER A N 1
ATOM 1321 C CA . SER A 1 168 ? -13.702 3.980 31.255 1.00 95.44 168 SER A CA 1
ATOM 1322 C C . SER A 1 168 ? -13.718 4.873 30.006 1.00 95.44 168 SER A C 1
ATOM 1324 O O . SER A 1 168 ? -12.992 4.647 29.030 1.00 95.44 168 SER A O 1
ATOM 1326 N N . VAL A 1 169 ? -14.537 5.929 30.016 1.00 95.44 169 VAL A N 1
ATOM 1327 C CA . VAL A 1 169 ? -14.575 6.903 28.910 1.00 95.44 169 VAL A CA 1
ATOM 1328 C C . VAL A 1 169 ? -13.223 7.604 28.760 1.00 95.44 169 VAL A C 1
ATOM 1330 O O . VAL A 1 169 ? -12.743 7.808 27.645 1.00 95.44 169 VAL A O 1
ATOM 1333 N N . GLU A 1 170 ? -12.566 7.909 29.873 1.00 94.75 170 GLU A N 1
ATOM 1334 C CA . GLU A 1 170 ? -11.263 8.571 29.917 1.00 94.75 170 GLU A CA 1
ATOM 1335 C C . GLU A 1 170 ? -10.165 7.664 29.361 1.00 94.75 170 GLU A C 1
ATOM 1337 O O . GLU A 1 170 ? -9.254 8.135 28.674 1.00 94.75 170 GLU A O 1
ATOM 1342 N N . GLU A 1 171 ? -10.234 6.360 29.637 1.00 95.62 171 GLU A N 1
ATOM 1343 C CA . GLU A 1 171 ? -9.298 5.378 29.096 1.00 95.62 171 GLU A CA 1
ATOM 1344 C C . GLU A 1 171 ? -9.395 5.287 27.574 1.00 95.62 171 GLU A C 1
ATOM 1346 O O . GLU A 1 171 ? -8.381 5.426 26.872 1.00 95.62 171 GLU A O 1
ATOM 1351 N N . VAL A 1 172 ? -10.619 5.151 27.061 1.00 95.44 172 VAL A N 1
ATOM 1352 C CA . VAL A 1 172 ? -10.884 5.151 25.620 1.00 95.44 172 VAL A CA 1
ATOM 1353 C C . VAL A 1 172 ? -10.451 6.483 25.001 1.00 95.44 172 VAL A C 1
ATOM 1355 O O . VAL A 1 172 ? -9.780 6.491 23.965 1.00 95.44 172 VAL A O 1
ATOM 1358 N N . GLY A 1 173 ? -10.706 7.606 25.673 1.00 94.81 173 GLY A N 1
ATOM 1359 C CA . GLY A 1 173 ? -10.259 8.929 25.241 1.00 94.81 173 GLY A CA 1
ATOM 1360 C C . GLY A 1 173 ? -8.740 9.043 25.124 1.00 94.81 173 GLY A C 1
ATOM 1361 O O . GLY A 1 173 ? -8.228 9.534 24.111 1.00 94.81 173 GLY A O 1
ATOM 1362 N N . ARG A 1 174 ? -7.984 8.516 26.097 1.00 94.44 174 ARG A N 1
ATOM 1363 C CA . ARG A 1 174 ? -6.511 8.449 26.026 1.00 94.44 174 ARG A CA 1
ATOM 1364 C C . ARG A 1 174 ? -6.032 7.564 24.874 1.00 94.44 174 ARG A C 1
ATOM 1366 O O . ARG A 1 174 ? -4.998 7.861 24.265 1.00 94.44 174 ARG A O 1
ATOM 1373 N N . ALA A 1 175 ? -6.733 6.474 24.567 1.00 92.88 175 ALA A N 1
ATOM 1374 C CA . ALA A 1 175 ? -6.406 5.613 23.430 1.00 92.88 175 ALA A CA 1
ATOM 1375 C C . ALA A 1 175 ? -6.637 6.336 22.091 1.00 92.88 175 ALA A C 1
ATOM 1377 O O . ALA A 1 175 ? -5.712 6.424 21.278 1.00 92.88 175 ALA A O 1
ATOM 1378 N N . VAL A 1 176 ? -7.808 6.949 21.910 1.00 92.12 176 VAL A N 1
ATOM 1379 C CA . VAL A 1 176 ? -8.174 7.714 20.705 1.00 92.12 176 VAL A CA 1
ATOM 1380 C C . VAL A 1 176 ? -7.236 8.911 20.4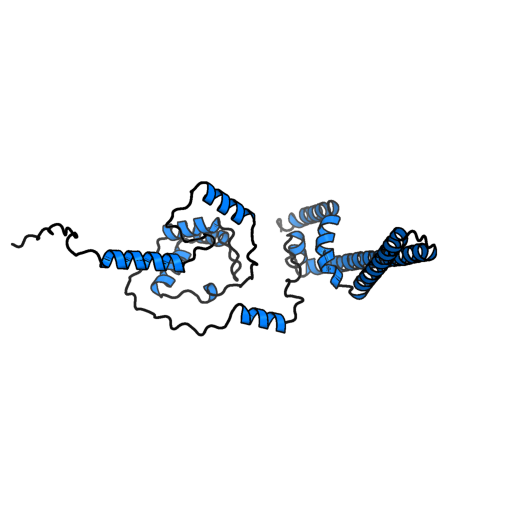95 1.00 92.12 176 VAL A C 1
ATOM 1382 O O . VAL A 1 176 ? -6.755 9.157 19.384 1.00 92.12 176 VAL A O 1
ATOM 1385 N N . HIS A 1 177 ? -6.877 9.621 21.569 1.00 90.06 177 HIS A N 1
ATOM 1386 C CA . HIS A 1 177 ? -5.941 10.750 21.507 1.00 90.06 177 HIS A CA 1
ATOM 1387 C C . HIS A 1 177 ? -4.525 10.344 21.083 1.00 90.06 177 HIS A C 1
ATOM 1389 O O . HIS A 1 177 ? -3.830 11.115 20.414 1.00 90.06 177 HIS A O 1
ATOM 1395 N N . ARG A 1 178 ? -4.079 9.137 21.450 1.00 89.69 178 ARG A N 1
ATOM 1396 C CA . ARG A 1 178 ? -2.808 8.578 20.963 1.00 89.69 178 ARG A CA 1
ATOM 1397 C C . ARG A 1 178 ? -2.921 8.129 19.508 1.00 89.69 178 ARG A C 1
ATOM 1399 O O . ARG A 1 178 ? -1.983 8.338 18.739 1.00 89.69 178 ARG A O 1
ATOM 1406 N N . ALA A 1 179 ? -4.052 7.540 19.129 1.00 86.25 179 ALA A N 1
ATOM 1407 C CA . ALA A 1 179 ? -4.272 6.994 17.796 1.00 86.25 179 ALA A CA 1
ATOM 1408 C C . ALA A 1 179 ? -4.310 8.081 16.708 1.00 86.25 179 ALA A C 1
ATOM 1410 O O . ALA A 1 179 ? -3.640 7.933 15.689 1.00 86.25 179 ALA A O 1
ATOM 1411 N N . GLN A 1 180 ? -4.953 9.231 16.957 1.00 85.44 180 GLN A N 1
ATOM 1412 C CA . GLN A 1 180 ? -5.055 10.329 15.972 1.00 85.44 180 GLN A CA 1
ATOM 1413 C C . GLN A 1 180 ? -3.706 10.911 15.509 1.00 85.44 180 GLN A C 1
ATOM 1415 O O . GLN A 1 180 ? -3.649 11.601 14.491 1.00 85.44 180 GLN A O 1
ATOM 1420 N N . ARG A 1 181 ? -2.626 10.681 16.270 1.00 83.94 181 ARG A N 1
ATOM 1421 C CA . ARG A 1 181 ? -1.267 11.138 15.936 1.00 83.94 181 ARG A CA 1
ATOM 1422 C C . ARG A 1 181 ? -0.548 10.187 14.981 1.00 83.94 181 ARG A C 1
ATOM 1424 O O . ARG A 1 181 ? 0.454 10.570 14.382 1.00 83.94 181 ARG A O 1
ATOM 1431 N N . LYS A 1 182 ? -1.024 8.947 14.852 1.00 78.38 182 LYS A N 1
ATOM 1432 C CA . LYS A 1 182 ? -0.421 7.941 13.982 1.00 78.38 182 LYS A CA 1
ATOM 1433 C C . LYS A 1 182 ? -0.948 8.113 12.562 1.00 78.38 182 LYS A C 1
ATOM 1435 O O . LYS A 1 182 ? -2.149 8.192 12.333 1.00 78.38 182 LYS A O 1
ATOM 1440 N N . SER A 1 183 ? -0.039 8.107 11.592 1.00 71.31 183 SER A N 1
ATOM 1441 C CA . SER A 1 183 ? -0.388 7.988 10.174 1.00 71.31 183 SER A CA 1
ATOM 1442 C C . SER A 1 183 ? -0.422 6.511 9.771 1.00 71.31 183 SER A C 1
ATOM 1444 O O . SER A 1 183 ? 0.331 6.080 8.895 1.00 71.31 183 SER A O 1
ATOM 1446 N N . THR A 1 184 ? -1.247 5.723 10.465 1.00 76.00 184 THR A N 1
ATOM 1447 C CA . THR A 1 184 ? -1.423 4.291 10.190 1.00 76.00 184 THR A CA 1
ATOM 1448 C C . THR A 1 184 ? -2.064 4.092 8.815 1.00 76.00 184 THR A C 1
ATOM 1450 O O . THR A 1 184 ? -2.824 4.938 8.339 1.00 76.00 184 THR A O 1
ATOM 1453 N N . ALA A 1 185 ? -1.751 2.973 8.160 1.00 70.81 185 ALA A N 1
ATOM 1454 C CA . ALA A 1 185 ? -2.445 2.571 6.944 1.00 70.81 185 ALA A CA 1
ATOM 1455 C C . ALA A 1 185 ? -3.957 2.472 7.205 1.00 70.81 185 ALA A C 1
ATOM 1457 O O . ALA A 1 185 ? -4.377 1.913 8.214 1.00 70.81 185 ALA A O 1
ATOM 1458 N N . LEU A 1 186 ? -4.759 3.025 6.294 1.00 76.50 186 LEU A N 1
ATOM 1459 C CA . LEU A 1 186 ? -6.214 3.008 6.415 1.00 76.50 186 LEU A CA 1
ATOM 1460 C C . LEU A 1 186 ? -6.759 1.588 6.248 1.00 76.50 186 LEU A C 1
ATOM 1462 O O . LEU A 1 186 ? -6.304 0.844 5.371 1.00 76.50 186 LEU A O 1
ATOM 1466 N N . GLY A 1 187 ? -7.754 1.256 7.072 1.00 73.44 187 GLY A N 1
ATOM 1467 C CA . GLY A 1 187 ? -8.552 0.045 6.933 1.00 73.44 187 GLY A CA 1
ATOM 1468 C C . GLY A 1 187 ? -9.375 0.033 5.642 1.00 73.44 187 GLY A C 1
ATOM 1469 O O . GLY A 1 187 ? -9.364 0.979 4.849 1.00 73.44 187 GLY A O 1
ATOM 1470 N N . LEU A 1 188 ? -10.101 -1.063 5.418 1.00 78.00 188 LEU A N 1
ATOM 1471 C CA . LEU A 1 188 ? -10.994 -1.213 4.259 1.00 78.00 188 LEU A CA 1
ATOM 1472 C C . LEU A 1 188 ? -12.139 -0.188 4.260 1.00 78.00 188 LEU A C 1
ATOM 1474 O O . LEU A 1 188 ? -12.612 0.215 3.203 1.00 78.00 188 LEU A O 1
ATOM 1478 N N . ASP A 1 189 ? -12.546 0.239 5.449 1.00 81.12 189 ASP A N 1
ATOM 1479 C CA . ASP A 1 189 ? -13.570 1.249 5.710 1.00 81.12 189 ASP A CA 1
ATOM 1480 C C . ASP A 1 189 ? -13.104 2.689 5.428 1.00 81.12 189 ASP A C 1
ATOM 1482 O O . ASP A 1 189 ? -13.922 3.605 5.381 1.00 81.12 189 ASP A O 1
ATOM 1486 N N . CYS A 1 190 ? -11.800 2.903 5.221 1.00 78.88 190 CYS A N 1
ATOM 1487 C CA . CYS A 1 190 ? -11.182 4.219 5.047 1.00 78.88 190 CYS A CA 1
ATOM 1488 C C . CYS A 1 190 ? -11.450 5.206 6.203 1.00 78.88 190 CYS A C 1
ATOM 1490 O O . CYS A 1 190 ? -11.247 6.414 6.036 1.00 78.88 190 CYS A O 1
ATOM 1492 N N . ILE A 1 191 ? -11.869 4.720 7.376 1.00 84.25 191 ILE A N 1
ATOM 1493 C CA . ILE A 1 191 ? -12.099 5.566 8.546 1.00 84.25 191 ILE A CA 1
ATOM 1494 C C . ILE A 1 191 ? -10.741 5.913 9.146 1.00 84.25 191 ILE A C 1
ATOM 1496 O O . ILE A 1 191 ? -9.914 5.055 9.442 1.00 84.25 191 ILE A O 1
ATOM 1500 N N . THR A 1 192 ? -10.484 7.209 9.291 1.00 85.94 192 THR A N 1
ATOM 1501 C CA . THR A 1 192 ? -9.225 7.684 9.864 1.00 85.94 192 THR A CA 1
ATOM 1502 C C . THR A 1 192 ? -9.341 7.830 11.376 1.00 85.94 192 THR A C 1
ATOM 1504 O O . THR A 1 192 ? -10.394 8.189 11.902 1.00 85.94 192 THR A O 1
ATOM 1507 N N . GLU A 1 193 ? -8.217 7.693 12.073 1.00 86.75 193 GLU A N 1
ATOM 1508 C CA . GLU A 1 193 ? -8.126 7.945 13.518 1.00 86.75 193 GLU A CA 1
ATOM 1509 C C . GLU A 1 193 ? -8.538 9.378 13.906 1.00 86.75 193 GLU A C 1
ATOM 1511 O O . GLU A 1 193 ? -9.000 9.645 15.015 1.00 86.75 193 GLU A O 1
ATOM 1516 N N . ARG A 1 194 ? -8.428 10.330 12.969 1.00 87.62 194 ARG A N 1
ATOM 1517 C CA . ARG A 1 194 ? -8.914 11.706 13.153 1.00 87.62 194 ARG A CA 1
ATOM 1518 C C . ARG A 1 194 ? -10.437 11.773 13.163 1.00 87.62 194 ARG A C 1
ATOM 1520 O O . ARG A 1 194 ? -10.997 12.528 13.949 1.00 87.62 194 ARG A O 1
ATOM 1527 N N . ILE A 1 195 ? -11.098 10.983 12.317 1.00 89.12 195 ILE A N 1
ATOM 1528 C CA . ILE A 1 195 ? -12.562 10.880 12.302 1.00 89.12 195 ILE A CA 1
ATOM 1529 C C . ILE A 1 195 ? -13.030 10.239 13.609 1.00 89.12 195 ILE A C 1
ATOM 1531 O O . ILE A 1 195 ? -13.918 10.788 14.256 1.00 89.12 195 ILE A O 1
ATOM 1535 N N . LEU A 1 196 ? -12.376 9.159 14.053 1.00 88.75 196 LEU A N 1
ATOM 1536 C CA . LEU A 1 196 ? -12.665 8.532 15.348 1.00 88.75 196 LEU A CA 1
ATOM 1537 C C . LEU A 1 196 ? -12.504 9.516 16.516 1.00 88.75 196 LEU A C 1
ATOM 1539 O O . LEU A 1 196 ? -13.359 9.556 17.395 1.00 88.75 196 LEU A O 1
ATOM 1543 N N . SER A 1 197 ? -11.474 10.366 16.489 1.00 91.12 197 SER A N 1
ATOM 1544 C CA . SER A 1 197 ? -11.280 11.441 17.474 1.00 91.12 197 SER A CA 1
ATOM 1545 C C . SER A 1 197 ? -12.431 12.448 17.501 1.00 91.12 197 SER A C 1
ATOM 1547 O O . SER A 1 197 ? -12.928 12.781 18.576 1.00 91.12 197 SER A O 1
ATOM 1549 N N . VAL A 1 198 ? -12.913 12.901 16.340 1.00 92.88 198 VAL A N 1
ATOM 1550 C CA . VAL A 1 198 ? -14.072 13.811 16.266 1.00 92.88 198 VAL A CA 1
ATOM 1551 C C . VAL A 1 198 ? -15.340 13.132 16.785 1.00 92.88 198 VAL A C 1
ATOM 1553 O O . VAL A 1 198 ? -16.069 13.716 17.582 1.00 92.88 198 VAL A O 1
ATOM 1556 N N . VAL A 1 199 ? -15.580 11.884 16.382 1.00 91.75 199 VAL A N 1
ATOM 1557 C CA . VAL A 1 199 ? -16.748 11.107 16.813 1.00 91.75 199 VAL A CA 1
ATOM 1558 C C . VAL A 1 199 ? -16.731 10.879 18.323 1.00 91.75 199 VAL A C 1
ATOM 1560 O O . VAL A 1 199 ? -17.747 11.098 18.977 1.00 91.75 199 VAL A O 1
ATOM 1563 N N . HIS A 1 200 ? -15.584 10.505 18.892 1.00 93.50 200 HIS A N 1
ATOM 1564 C CA . HIS A 1 200 ? -15.445 10.294 20.330 1.00 93.50 200 HIS A CA 1
ATOM 1565 C C . HIS A 1 200 ? -15.653 11.586 21.126 1.00 93.50 200 HIS A C 1
ATOM 1567 O O . HIS A 1 200 ? -16.276 11.545 22.178 1.00 93.50 200 HIS A O 1
ATOM 1573 N N . LYS A 1 201 ? -15.205 12.742 20.614 1.00 93.31 201 LYS A N 1
ATOM 1574 C CA . LYS A 1 201 ? -15.472 14.047 21.248 1.00 93.31 201 LYS A CA 1
ATOM 1575 C C . LYS A 1 201 ? -16.961 14.391 21.292 1.00 93.31 201 LYS A C 1
ATOM 1577 O O . LYS A 1 201 ? -17.407 14.983 22.265 1.00 93.31 201 LYS A O 1
ATOM 1582 N N . LEU A 1 202 ? -17.713 14.043 20.246 1.00 95.25 202 LEU A N 1
ATOM 1583 C CA . LEU A 1 202 ? -19.151 14.322 20.166 1.00 95.25 202 LEU A CA 1
ATOM 1584 C C . LEU A 1 202 ? -19.990 13.306 20.948 1.00 95.25 202 LEU A C 1
ATOM 1586 O O . LEU A 1 202 ? -20.999 13.671 21.543 1.00 95.25 202 LEU A O 1
ATOM 1590 N N . ARG A 1 203 ? -19.602 12.026 20.926 1.00 95.12 203 ARG A N 1
ATOM 1591 C CA . ARG A 1 203 ? -20.306 10.928 21.604 1.00 95.12 203 ARG A CA 1
ATOM 1592 C C . ARG A 1 203 ? -19.315 9.966 22.273 1.00 95.12 203 ARG A C 1
ATOM 1594 O O . ARG A 1 203 ? -19.069 8.878 21.742 1.00 95.12 203 ARG A O 1
ATOM 1601 N N . PRO A 1 204 ? -18.780 10.322 23.455 1.00 93.38 204 PRO A N 1
ATOM 1602 C CA . PRO A 1 204 ? -17.772 9.510 24.138 1.00 93.38 204 PRO A CA 1
ATOM 1603 C C . PRO A 1 204 ? -18.273 8.107 24.502 1.00 93.38 204 PRO A C 1
ATOM 1605 O O . PRO A 1 204 ? -17.568 7.121 24.288 1.00 93.38 204 PRO A O 1
ATOM 1608 N N . ALA A 1 205 ? -19.531 8.009 24.945 1.00 93.50 205 ALA A N 1
ATOM 1609 C CA . ALA A 1 205 ? -20.157 6.760 25.376 1.00 93.50 205 ALA A CA 1
ATOM 1610 C C . ALA A 1 205 ? -20.299 5.709 24.260 1.00 93.50 205 ALA A C 1
ATOM 1612 O O . ALA A 1 205 ? -20.357 4.518 24.550 1.00 93.50 205 ALA A O 1
ATOM 1613 N N . MET A 1 206 ? -20.332 6.116 22.987 1.00 95.00 206 MET A N 1
ATOM 1614 C CA . MET A 1 206 ? -20.587 5.197 21.874 1.00 95.00 206 MET A CA 1
ATOM 1615 C C . MET A 1 206 ? -19.436 4.203 21.665 1.00 95.00 206 MET A C 1
ATOM 1617 O O . MET A 1 206 ? -19.667 3.001 21.582 1.00 95.00 206 MET A O 1
ATOM 1621 N N . LEU A 1 207 ? -18.192 4.695 21.599 1.00 92.19 207 LEU A N 1
ATOM 1622 C CA . LEU A 1 207 ? -17.022 3.824 21.436 1.00 92.19 207 LEU A CA 1
ATOM 1623 C C . LEU A 1 207 ? -16.754 3.011 22.704 1.00 92.19 207 LEU A C 1
ATOM 1625 O O . LEU A 1 207 ? -16.443 1.829 22.613 1.00 92.19 207 LEU A O 1
ATOM 1629 N N . THR A 1 208 ? -16.914 3.622 23.879 1.00 94.81 208 THR A N 1
ATOM 1630 C CA . THR A 1 208 ? -16.738 2.933 25.163 1.00 94.81 208 THR A CA 1
ATOM 1631 C C . THR A 1 208 ? -17.752 1.805 25.342 1.00 94.81 208 THR A C 1
ATOM 1633 O O . THR A 1 208 ? -17.368 0.694 25.696 1.00 94.81 208 THR A O 1
ATOM 1636 N N . GLY A 1 209 ? -19.027 2.051 25.025 1.00 94.56 209 GLY A N 1
ATOM 1637 C CA . GLY A 1 209 ? -20.070 1.026 25.056 1.00 94.56 209 GLY A CA 1
ATOM 1638 C C . GLY A 1 209 ? -19.771 -0.131 24.105 1.00 94.56 209 GLY A C 1
ATOM 1639 O O . GLY A 1 209 ? -19.866 -1.286 24.512 1.00 94.56 209 GLY A O 1
ATOM 1640 N N . LEU A 1 210 ? -19.322 0.178 22.884 1.00 93.69 210 LEU A N 1
ATOM 1641 C CA . LEU A 1 210 ? -18.935 -0.823 21.892 1.00 93.69 210 LEU A CA 1
ATOM 1642 C C . LEU A 1 210 ? -17.765 -1.695 22.375 1.00 93.69 210 LEU A C 1
ATOM 1644 O O . LEU A 1 210 ? -17.853 -2.916 22.302 1.00 93.69 210 LEU A O 1
ATOM 1648 N N . TYR A 1 211 ? -16.687 -1.097 22.894 1.00 93.06 211 TYR A N 1
ATOM 1649 C CA . TYR A 1 211 ? -15.537 -1.865 23.385 1.00 93.06 211 TYR A CA 1
ATOM 1650 C C . TYR A 1 211 ? -15.882 -2.724 24.601 1.00 93.06 211 TYR A C 1
ATOM 165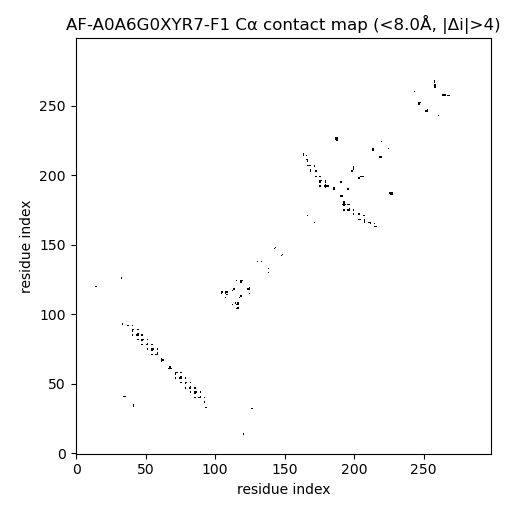2 O O . TYR A 1 211 ? -15.464 -3.878 24.661 1.00 93.06 211 TYR A O 1
ATOM 1660 N N . ASN A 1 212 ? -16.684 -2.198 25.529 1.00 93.94 212 ASN A N 1
ATOM 1661 C CA . ASN A 1 212 ? -17.148 -2.961 26.686 1.00 93.94 212 ASN A CA 1
ATOM 1662 C C . ASN A 1 212 ? -18.066 -4.115 26.284 1.00 93.94 212 ASN A C 1
ATOM 1664 O O . ASN A 1 212 ? -17.992 -5.183 26.880 1.00 93.94 212 ASN A O 1
ATOM 1668 N N . GLN A 1 213 ? -18.903 -3.930 25.263 1.00 91.56 213 GLN A N 1
ATOM 1669 C CA . GLN A 1 213 ? -19.715 -5.014 24.723 1.00 91.56 213 GLN A CA 1
ATOM 1670 C C . GLN A 1 213 ? -18.845 -6.098 24.076 1.00 91.56 213 GLN A C 1
ATOM 1672 O O . GLN A 1 213 ? -18.999 -7.265 24.413 1.00 91.56 213 GLN A O 1
ATOM 1677 N N . CYS A 1 214 ? -17.867 -5.725 23.244 1.00 91.12 214 CYS A N 1
ATOM 1678 C CA . CYS A 1 214 ? -16.919 -6.687 22.671 1.00 91.12 214 CYS A CA 1
ATOM 1679 C C . CYS A 1 214 ? -16.134 -7.458 23.747 1.00 91.12 214 CYS A C 1
ATOM 1681 O O . CYS A 1 214 ? -15.860 -8.641 23.565 1.00 91.12 214 CYS A O 1
ATOM 1683 N N . ALA A 1 215 ? -15.762 -6.796 24.849 1.00 88.50 215 ALA A N 1
ATOM 1684 C CA . ALA A 1 215 ? -15.052 -7.423 25.962 1.00 88.50 215 ALA A CA 1
ATOM 1685 C C . ALA A 1 215 ? -15.938 -8.406 26.744 1.00 88.50 215 ALA A C 1
ATOM 1687 O O . ALA A 1 215 ? -15.483 -9.503 27.047 1.00 88.50 215 ALA A O 1
ATOM 1688 N N . ARG A 1 216 ? -17.199 -8.041 27.019 1.00 87.06 216 ARG A N 1
ATOM 1689 C CA . ARG A 1 216 ? -18.170 -8.923 27.691 1.00 87.06 216 ARG A CA 1
ATOM 1690 C C . ARG A 1 216 ? -18.539 -10.134 26.846 1.00 87.06 216 ARG A C 1
ATOM 1692 O O . ARG A 1 216 ? -18.543 -11.250 27.346 1.00 87.06 216 ARG A O 1
ATOM 1699 N N . ASP A 1 217 ? -18.833 -9.904 25.572 1.00 86.31 217 ASP A N 1
ATOM 1700 C CA . ASP A 1 217 ? -19.313 -10.954 24.675 1.00 86.31 217 ASP A CA 1
ATOM 1701 C C . ASP A 1 217 ? -18.151 -11.829 24.168 1.00 86.31 217 ASP A C 1
ATOM 1703 O O . ASP A 1 217 ? -18.374 -12.873 23.563 1.00 86.31 217 ASP A O 1
ATOM 1707 N N . GLY A 1 218 ? -16.899 -11.387 24.348 1.00 85.31 218 GLY A N 1
ATOM 1708 C CA . GLY A 1 218 ? -15.716 -12.032 23.772 1.00 85.31 218 GLY A CA 1
ATOM 1709 C C . GLY A 1 218 ? -15.679 -11.978 22.238 1.00 85.31 218 GLY A C 1
ATOM 1710 O O . GLY A 1 218 ? -14.901 -12.688 21.596 1.00 85.31 218 GLY A O 1
ATOM 1711 N N . ILE A 1 219 ? -16.520 -11.142 21.618 1.00 86.56 219 ILE A N 1
ATOM 1712 C CA . ILE A 1 219 ? -16.705 -11.082 20.168 1.00 86.56 219 ILE A CA 1
ATOM 1713 C C . ILE A 1 219 ? -16.055 -9.819 19.613 1.00 86.56 219 ILE A C 1
ATOM 1715 O O . ILE A 1 219 ? -16.467 -8.694 19.879 1.00 86.56 219 ILE A O 1
ATOM 1719 N N . VAL A 1 220 ? -15.076 -10.016 18.731 1.00 87.38 220 VAL A N 1
ATOM 1720 C CA . VAL A 1 220 ? -14.563 -8.953 17.859 1.00 87.38 220 VAL A CA 1
ATOM 1721 C C . VAL A 1 220 ? -15.267 -9.042 16.499 1.00 87.38 220 VAL A C 1
ATOM 1723 O O . VAL A 1 220 ? -15.208 -10.113 15.875 1.00 87.38 220 VAL A O 1
ATOM 1726 N N . PRO A 1 221 ? -15.885 -7.951 15.998 1.00 87.75 221 PRO A N 1
ATOM 1727 C CA . PRO A 1 221 ? -16.603 -7.948 14.728 1.00 87.75 221 PRO A CA 1
ATOM 1728 C C . PRO A 1 221 ? -15.773 -8.499 13.568 1.00 87.75 221 PRO A C 1
ATOM 1730 O O . PRO A 1 221 ? -14.611 -8.133 13.374 1.00 87.75 221 PRO A O 1
ATOM 1733 N N . ALA A 1 222 ? -16.387 -9.343 12.736 1.00 85.31 222 ALA A N 1
ATOM 1734 C CA . ALA A 1 222 ? -15.714 -9.931 11.578 1.00 85.31 222 ALA A CA 1
ATOM 1735 C C . ALA A 1 222 ? -15.179 -8.862 10.608 1.00 85.31 222 ALA A C 1
ATOM 1737 O O . ALA A 1 222 ? -14.116 -9.035 10.019 1.00 85.31 222 ALA A O 1
ATOM 1738 N N . SER A 1 223 ? -15.873 -7.728 10.479 1.00 84.06 223 SER A N 1
ATOM 1739 C CA . SER A 1 223 ? -15.437 -6.594 9.659 1.00 84.06 223 SER A CA 1
ATOM 1740 C C . SER A 1 223 ? -14.090 -6.014 10.096 1.00 84.06 223 SER A C 1
ATOM 1742 O O . SER A 1 223 ? -13.320 -5.609 9.230 1.00 84.06 223 SER A O 1
ATOM 1744 N N . TRP A 1 224 ? -13.783 -6.026 11.397 1.00 84.06 224 TRP A N 1
ATOM 1745 C CA . TRP A 1 224 ? -12.523 -5.518 11.958 1.00 84.06 224 TRP A CA 1
ATOM 1746 C C . TRP A 1 224 ? -11.361 -6.490 11.753 1.00 84.06 224 TRP A C 1
ATOM 1748 O O . TRP A 1 224 ? -10.207 -6.079 11.688 1.00 84.06 224 TRP A O 1
ATOM 1758 N N . LYS A 1 225 ? -11.668 -7.784 11.608 1.00 81.88 225 LYS A N 1
ATOM 1759 C CA . LYS A 1 225 ? -10.687 -8.838 11.315 1.00 81.88 225 LYS A CA 1
ATOM 1760 C C . LYS A 1 225 ? -10.283 -8.872 9.836 1.00 81.88 225 LYS A C 1
ATOM 1762 O O . LYS A 1 225 ? -9.329 -9.556 9.477 1.00 81.88 225 LYS A O 1
ATOM 1767 N N . ARG A 1 226 ? -10.989 -8.143 8.961 1.00 82.62 226 ARG A N 1
ATOM 1768 C CA . ARG A 1 226 ? -10.655 -8.045 7.533 1.00 82.62 226 ARG A CA 1
ATOM 1769 C C . ARG A 1 226 ? -9.630 -6.940 7.298 1.00 82.62 226 ARG A C 1
ATOM 1771 O O . ARG A 1 226 ? -9.876 -5.780 7.612 1.00 82.62 226 ARG A O 1
ATOM 1778 N N . ALA A 1 227 ? -8.522 -7.278 6.647 1.00 79.81 227 ALA A N 1
ATOM 1779 C CA . ALA A 1 227 ? -7.477 -6.326 6.285 1.00 79.81 227 ALA A CA 1
ATOM 1780 C C . ALA A 1 227 ? -7.104 -6.441 4.804 1.00 79.81 227 ALA A C 1
ATOM 1782 O O . ALA A 1 227 ? -7.147 -7.521 4.215 1.00 79.81 227 ALA A O 1
ATOM 1783 N N . ARG A 1 228 ? -6.690 -5.320 4.200 1.00 76.81 228 ARG A N 1
ATOM 1784 C CA . ARG A 1 228 ? -6.055 -5.342 2.878 1.00 76.81 228 ARG A CA 1
ATOM 1785 C C . ARG A 1 228 ? -4.577 -5.663 3.045 1.00 76.81 228 ARG A C 1
ATOM 1787 O O . ARG A 1 228 ? -3.815 -4.835 3.541 1.00 76.81 228 ARG A O 1
ATOM 1794 N N . VAL A 1 229 ? -4.173 -6.834 2.575 1.00 73.81 229 VAL A N 1
ATOM 1795 C CA . VAL A 1 229 ? -2.771 -7.244 2.589 1.00 73.81 229 VAL A CA 1
ATOM 1796 C C . VAL A 1 229 ? -2.011 -6.496 1.496 1.00 73.81 229 VAL A C 1
ATOM 1798 O O . VAL A 1 229 ? -2.395 -6.507 0.327 1.00 73.81 229 VAL A O 1
ATOM 1801 N N . VAL A 1 230 ? -0.933 -5.815 1.883 1.00 71.50 230 VAL A N 1
ATOM 1802 C CA . VAL A 1 230 ? -0.026 -5.126 0.959 1.00 71.50 230 VAL A CA 1
ATOM 1803 C C . VAL A 1 230 ? 1.378 -5.664 1.187 1.00 71.50 230 VAL A C 1
ATOM 1805 O O . VAL A 1 230 ? 1.915 -5.563 2.288 1.00 71.50 230 VAL A O 1
ATOM 1808 N N . LEU A 1 231 ? 1.983 -6.225 0.140 1.00 68.12 231 LEU A N 1
ATOM 1809 C CA . LEU A 1 231 ? 3.358 -6.708 0.200 1.00 68.12 231 LEU A CA 1
ATOM 1810 C C . LEU A 1 231 ? 4.319 -5.520 0.208 1.00 68.12 231 LEU A C 1
ATOM 1812 O O . LEU A 1 231 ? 4.531 -4.855 -0.806 1.00 68.12 231 LEU A O 1
ATOM 1816 N N . ILE A 1 232 ? 4.921 -5.269 1.366 1.00 69.69 232 ILE A N 1
ATOM 1817 C CA . ILE A 1 232 ? 5.992 -4.290 1.512 1.00 69.69 232 ILE A CA 1
ATOM 1818 C C . ILE A 1 232 ? 7.313 -5.044 1.411 1.00 69.69 232 ILE A C 1
ATOM 1820 O O . ILE A 1 232 ? 7.652 -5.851 2.275 1.00 69.69 232 ILE A O 1
ATOM 1824 N N . ARG A 1 233 ? 8.086 -4.769 0.356 1.00 58.31 233 ARG A N 1
ATOM 1825 C CA . ARG A 1 233 ? 9.462 -5.263 0.258 1.00 58.31 233 ARG A CA 1
ATOM 1826 C C . ARG A 1 233 ? 10.264 -4.711 1.433 1.00 58.31 233 ARG A C 1
ATOM 1828 O O . ARG A 1 233 ? 10.481 -3.503 1.527 1.00 58.31 233 ARG A O 1
ATOM 1835 N N . LYS A 1 234 ? 10.714 -5.594 2.324 1.00 59.88 234 LYS A N 1
ATOM 1836 C CA . LYS A 1 234 ? 11.617 -5.228 3.415 1.00 59.88 234 LYS A CA 1
ATOM 1837 C C . LYS A 1 234 ? 12.953 -4.807 2.794 1.00 59.88 234 LYS A C 1
ATOM 1839 O O . LYS A 1 234 ? 13.668 -5.633 2.239 1.00 59.88 234 LYS A O 1
ATOM 1844 N N . GLY A 1 235 ? 13.248 -3.509 2.797 1.00 50.84 235 GLY A N 1
ATOM 1845 C CA . GLY A 1 235 ? 14.506 -2.986 2.263 1.00 50.84 235 GLY A CA 1
ATOM 1846 C C . GLY A 1 235 ? 15.677 -3.301 3.194 1.00 50.84 235 GLY A C 1
ATOM 1847 O O . GLY A 1 235 ? 15.565 -3.110 4.405 1.00 50.84 235 GLY A O 1
ATOM 1848 N N . GLY A 1 236 ? 16.811 -3.732 2.638 1.00 53.12 236 GLY A N 1
ATOM 1849 C CA . GLY A 1 236 ? 18.090 -3.729 3.347 1.00 53.12 236 GLY A CA 1
ATOM 1850 C C . GLY A 1 236 ? 18.577 -2.290 3.472 1.00 53.12 236 GLY A C 1
ATOM 1851 O O . GLY A 1 236 ? 19.193 -1.771 2.548 1.00 53.12 236 GLY A O 1
ATOM 1852 N N . LYS A 1 237 ? 18.227 -1.606 4.566 1.00 60.06 237 LYS A N 1
ATOM 1853 C CA . LYS A 1 237 ? 18.666 -0.225 4.803 1.00 60.06 237 LYS A CA 1
ATOM 1854 C C . LYS A 1 237 ? 20.111 -0.237 5.325 1.00 60.06 237 LYS A C 1
ATOM 1856 O O . LYS A 1 237 ? 20.313 -0.663 6.463 1.00 60.06 237 LYS A O 1
ATOM 1861 N N . PRO A 1 238 ? 21.106 0.252 4.562 1.00 58.22 238 PRO A N 1
ATOM 1862 C CA . PRO A 1 238 ? 22.498 0.292 5.017 1.00 58.22 238 PRO A CA 1
ATOM 1863 C C . PRO A 1 238 ? 22.700 1.217 6.230 1.00 58.22 238 PRO A C 1
ATOM 1865 O O . PRO A 1 238 ? 23.622 1.007 7.008 1.00 58.22 238 PRO A O 1
ATOM 1868 N N . GLU A 1 239 ? 21.816 2.198 6.441 1.00 58.03 239 GLU A N 1
ATOM 1869 C CA . GLU A 1 239 ? 21.818 3.061 7.634 1.00 58.03 239 GLU A CA 1
ATOM 1870 C C . GLU A 1 239 ? 21.591 2.286 8.933 1.00 58.03 239 GLU A C 1
ATOM 1872 O O . GLU A 1 239 ? 22.255 2.559 9.928 1.00 58.03 239 GLU A O 1
ATOM 1877 N N . VAL A 1 240 ? 20.696 1.290 8.921 1.00 61.66 240 VAL A N 1
ATOM 1878 C CA . VAL A 1 240 ? 20.428 0.457 10.104 1.00 61.66 240 VAL A CA 1
ATOM 1879 C C . VAL A 1 240 ? 21.660 -0.390 10.424 1.00 61.66 240 VAL A C 1
ATOM 1881 O O . VAL A 1 240 ? 22.060 -0.466 11.578 1.00 61.66 240 VAL A O 1
ATOM 1884 N N . ALA A 1 241 ? 22.337 -0.920 9.400 1.00 62.56 241 ALA A N 1
ATOM 1885 C CA . ALA A 1 241 ? 23.585 -1.662 9.575 1.00 62.56 241 ALA A CA 1
ATOM 1886 C C . ALA A 1 241 ? 24.723 -0.791 10.147 1.00 62.56 241 ALA A C 1
ATOM 1888 O O . ALA A 1 241 ? 25.428 -1.231 11.053 1.00 62.56 241 ALA A O 1
ATOM 1889 N N . ARG A 1 242 ? 24.872 0.458 9.675 1.00 62.72 242 ARG A N 1
ATOM 1890 C CA . ARG A 1 242 ? 25.874 1.411 10.198 1.00 62.72 242 ARG A CA 1
ATOM 1891 C C . ARG A 1 242 ? 25.592 1.822 11.645 1.00 62.72 242 ARG A C 1
ATOM 1893 O O . ARG A 1 242 ? 26.516 1.922 12.446 1.00 62.72 242 ARG A O 1
ATOM 1900 N N . LEU A 1 243 ? 24.323 2.046 11.988 1.00 63.91 243 LEU A N 1
ATOM 1901 C CA . LEU A 1 243 ? 23.908 2.356 13.359 1.00 63.91 243 LEU A CA 1
ATOM 1902 C C . LEU A 1 243 ? 24.138 1.166 14.296 1.00 63.91 243 LEU A C 1
ATOM 1904 O O . LEU A 1 243 ? 24.662 1.348 15.389 1.00 63.91 243 LEU A O 1
ATOM 1908 N N . GLU A 1 244 ? 23.814 -0.054 13.865 1.00 66.06 244 GLU A N 1
ATOM 1909 C CA . GLU A 1 244 ? 24.083 -1.271 14.639 1.00 66.06 244 GLU A CA 1
ATOM 1910 C C . GLU A 1 244 ? 25.581 -1.467 14.917 1.00 66.06 244 GLU A C 1
ATOM 1912 O O . GLU A 1 244 ? 25.955 -1.850 16.025 1.00 66.06 244 GLU A O 1
ATOM 1917 N N . GLU A 1 245 ? 26.442 -1.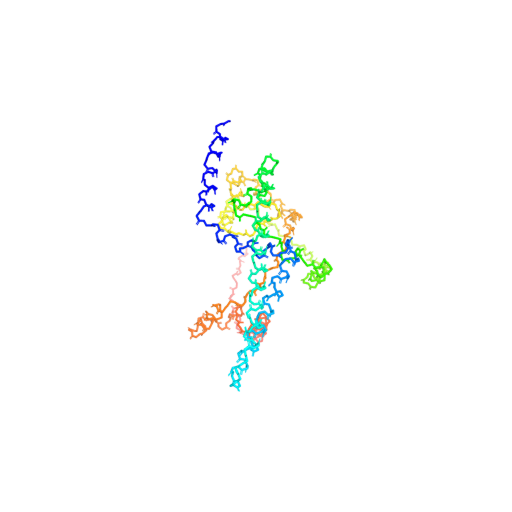195 13.936 1.00 72.50 245 GLU A N 1
ATOM 1918 C CA . GLU A 1 245 ? 27.899 -1.268 14.086 1.00 72.50 245 GLU A CA 1
ATOM 1919 C C . GLU A 1 245 ? 28.431 -0.201 15.054 1.00 72.50 245 GLU A C 1
ATOM 1921 O O . GLU A 1 245 ? 29.232 -0.510 15.937 1.00 72.50 245 GLU A O 1
ATOM 1926 N N . HIS A 1 246 ? 27.914 1.027 14.967 1.00 74.69 246 HIS A N 1
ATOM 1927 C CA . HIS A 1 246 ? 28.280 2.123 15.866 1.00 74.69 246 HIS A CA 1
ATOM 1928 C C . HIS A 1 246 ? 27.824 1.899 17.319 1.00 74.69 246 HIS A C 1
ATOM 1930 O O . HIS A 1 246 ? 28.548 2.211 18.263 1.00 74.69 246 HIS A O 1
ATOM 1936 N N . ILE A 1 247 ? 26.628 1.341 17.527 1.00 71.81 247 ILE A N 1
ATOM 1937 C CA . ILE A 1 247 ? 26.125 1.028 18.874 1.00 71.81 247 ILE A CA 1
ATOM 1938 C C . ILE A 1 247 ? 26.923 -0.142 19.477 1.00 71.81 24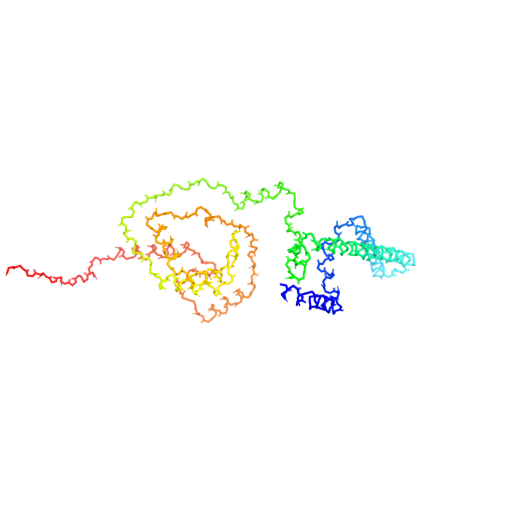7 ILE A C 1
ATOM 1940 O O . ILE A 1 247 ? 27.229 -0.127 20.672 1.00 71.81 247 ILE A O 1
ATOM 1944 N N . LYS A 1 248 ? 27.311 -1.133 18.658 1.00 69.00 248 LYS A N 1
ATOM 1945 C CA . LYS A 1 248 ? 28.191 -2.234 19.081 1.00 69.00 248 LYS A CA 1
ATOM 1946 C C . LYS A 1 248 ? 29.584 -1.744 19.471 1.00 69.00 248 LYS A C 1
ATOM 1948 O O . LYS A 1 248 ? 30.075 -2.163 20.514 1.00 69.00 248 LYS A O 1
ATOM 1953 N N . SER A 1 249 ? 30.199 -0.860 18.682 1.00 75.69 249 SER A N 1
ATOM 1954 C CA . SER A 1 249 ? 31.552 -0.356 18.965 1.00 75.69 249 SER A CA 1
ATOM 1955 C C . SER A 1 249 ? 31.625 0.483 20.242 1.00 75.69 249 SER A C 1
ATOM 1957 O O . SER A 1 249 ? 32.650 0.484 20.914 1.00 75.69 249 SER A O 1
ATOM 1959 N N . ARG A 1 250 ? 30.523 1.139 20.625 1.00 79.31 250 ARG A N 1
ATOM 1960 C CA . ARG A 1 250 ? 30.408 1.893 21.884 1.00 79.31 250 ARG A CA 1
ATOM 1961 C C . ARG A 1 250 ? 29.938 1.063 23.084 1.00 79.31 250 ARG A C 1
ATOM 1963 O O . ARG A 1 250 ? 29.702 1.632 24.144 1.00 79.31 250 ARG A O 1
ATOM 1970 N N . GLY A 1 251 ? 29.756 -0.252 22.934 1.00 72.38 251 GLY A N 1
ATOM 1971 C CA . GLY A 1 251 ? 29.315 -1.128 24.028 1.00 72.38 251 GLY A CA 1
ATOM 1972 C C . GLY A 1 251 ? 27.881 -0.874 24.512 1.00 72.38 251 GLY A C 1
ATOM 1973 O O . GLY A 1 251 ? 27.520 -1.293 25.605 1.00 72.38 251 GLY A O 1
ATOM 1974 N N . GLY A 1 252 ? 27.039 -0.210 23.711 1.00 72.56 252 GLY A N 1
ATOM 1975 C CA . GLY A 1 252 ? 25.698 0.228 24.124 1.00 72.56 252 GLY A CA 1
A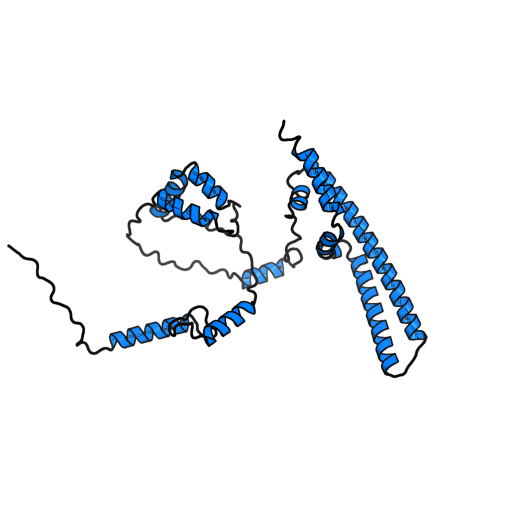TOM 1976 C C . GLY A 1 252 ? 24.627 -0.869 24.182 1.00 72.56 252 GLY A C 1
ATOM 1977 O O . GLY A 1 252 ? 23.462 -0.560 24.413 1.00 72.56 252 GLY A O 1
ATOM 1978 N N . LEU A 1 253 ? 24.979 -2.136 23.936 1.00 72.62 253 LEU A N 1
ATOM 1979 C CA . LEU A 1 253 ? 24.035 -3.258 23.933 1.00 72.62 253 LEU A CA 1
ATOM 1980 C C . LEU A 1 253 ? 24.305 -4.193 25.105 1.00 72.62 253 LEU A C 1
ATOM 1982 O O . LEU A 1 253 ? 25.407 -4.721 25.254 1.00 72.62 253 LEU A O 1
ATOM 1986 N N . SER A 1 254 ? 23.260 -4.471 25.882 1.00 76.6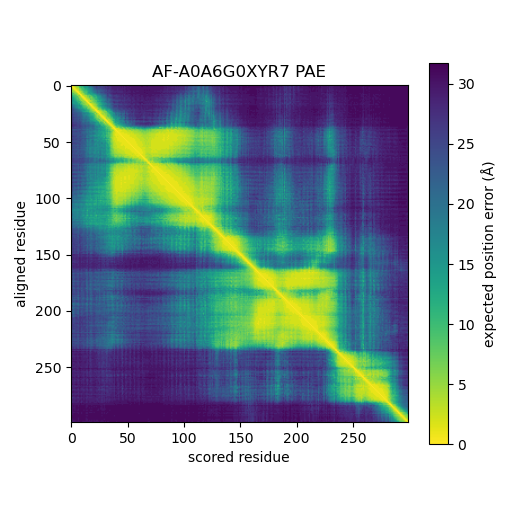2 254 SER A N 1
ATOM 1987 C CA . SER A 1 254 ? 23.329 -5.433 26.979 1.00 76.62 254 SER A CA 1
ATOM 1988 C C . SER A 1 254 ? 23.654 -6.849 26.469 1.00 76.62 254 SER A C 1
ATOM 1990 O O . SER A 1 254 ? 23.121 -7.277 25.437 1.00 76.62 254 SER A O 1
ATOM 1992 N N . PRO A 1 255 ? 24.450 -7.644 27.210 1.00 75.25 255 PRO A N 1
ATOM 1993 C CA . PRO A 1 255 ? 24.701 -9.054 26.895 1.00 75.25 255 PRO A CA 1
ATOM 1994 C C . PRO A 1 255 ? 23.441 -9.935 26.980 1.00 75.25 255 PRO A C 1
ATOM 1996 O O . PRO A 1 255 ? 23.450 -11.075 26.516 1.00 75.25 255 PRO A O 1
ATOM 1999 N N . ASN A 1 256 ? 22.348 -9.425 27.557 1.00 77.69 256 ASN A N 1
ATOM 2000 C CA . ASN A 1 256 ? 21.051 -10.106 27.635 1.00 77.69 256 ASN A CA 1
ATOM 2001 C C . ASN A 1 256 ? 20.035 -9.576 26.611 1.00 77.69 256 ASN A C 1
ATOM 2003 O O . ASN A 1 256 ? 18.876 -9.978 26.632 1.00 77.69 256 ASN A O 1
ATOM 2007 N N . GLN A 1 257 ? 20.441 -8.675 25.714 1.00 79.94 257 GLN A N 1
ATOM 2008 C CA . GLN A 1 257 ? 19.589 -8.223 24.624 1.00 79.94 257 GLN A CA 1
ATOM 2009 C C . GLN A 1 257 ? 19.724 -9.179 23.435 1.00 79.94 257 GLN A C 1
ATOM 2011 O O . GLN A 1 257 ? 20.778 -9.234 22.798 1.00 79.94 257 GLN A O 1
ATOM 2016 N N . HIS A 1 258 ? 18.648 -9.911 23.141 1.00 74.94 258 HIS A N 1
ATOM 2017 C CA . HIS A 1 258 ? 18.584 -10.890 22.047 1.00 74.94 258 HIS A CA 1
ATOM 2018 C C . HIS A 1 258 ? 17.806 -10.383 20.825 1.00 74.94 258 HIS A C 1
ATOM 2020 O O . HIS A 1 258 ? 18.046 -10.821 19.705 1.00 74.94 258 HIS A O 1
ATOM 2026 N N . GLY A 1 259 ? 16.899 -9.421 21.017 1.00 75.00 259 GLY A N 1
ATOM 2027 C CA . GLY A 1 259 ? 16.157 -8.804 19.921 1.00 75.00 259 GLY A CA 1
ATOM 2028 C C . GLY A 1 259 ? 17.032 -7.877 19.073 1.00 75.00 259 GLY A C 1
ATOM 2029 O O . GLY A 1 259 ? 17.819 -7.098 19.612 1.00 75.00 259 GLY A O 1
ATOM 2030 N N . PHE A 1 260 ? 16.835 -7.924 17.751 1.00 65.56 260 PHE A N 1
ATOM 2031 C CA . PHE A 1 260 ? 17.432 -7.001 16.773 1.00 65.56 260 PHE A CA 1
ATOM 2032 C C . PHE A 1 260 ? 18.973 -6.977 16.773 1.00 65.56 260 PHE A C 1
ATOM 2034 O O . PHE A 1 260 ? 19.585 -5.925 16.600 1.00 65.56 260 PHE A O 1
ATOM 2041 N N . ARG A 1 261 ? 19.618 -8.139 16.954 1.00 68.00 261 ARG A N 1
ATOM 2042 C CA . ARG A 1 261 ? 21.074 -8.293 16.806 1.00 68.00 261 ARG A CA 1
ATOM 2043 C C . ARG A 1 261 ? 21.404 -9.281 15.692 1.00 68.00 261 ARG A C 1
ATOM 2045 O O . ARG A 1 261 ? 20.844 -10.367 15.610 1.00 68.00 261 ARG A O 1
ATOM 2052 N N . LYS A 1 262 ? 22.360 -8.914 14.836 1.00 63.75 262 LYS A N 1
ATOM 2053 C CA . LYS A 1 262 ? 22.930 -9.825 13.831 1.00 63.75 262 LYS A CA 1
ATOM 2054 C C . LYS A 1 262 ? 23.483 -11.083 14.526 1.00 63.75 262 LYS A C 1
ATOM 2056 O O . LYS A 1 262 ? 24.283 -10.927 15.444 1.00 63.75 262 LYS A O 1
ATOM 2061 N N . GLN A 1 263 ? 23.093 -12.271 14.051 1.00 68.06 263 GLN A N 1
ATOM 2062 C CA . GLN A 1 263 ? 23.497 -13.598 14.564 1.00 68.06 263 GLN A CA 1
ATOM 2063 C C . GLN A 1 263 ? 22.981 -13.972 15.968 1.00 68.06 263 GLN A C 1
ATOM 2065 O O . GLN A 1 263 ? 23.517 -14.888 16.576 1.00 68.06 263 GLN A O 1
ATOM 2070 N N . ILE A 1 264 ? 21.962 -13.285 16.497 1.00 73.62 264 ILE A N 1
ATOM 2071 C CA . ILE A 1 264 ? 21.287 -13.692 17.739 1.00 73.62 264 ILE A CA 1
ATOM 2072 C C . ILE A 1 264 ? 19.787 -13.724 17.458 1.00 73.62 264 ILE A C 1
ATOM 2074 O O . ILE A 1 264 ? 19.223 -12.767 16.922 1.00 73.62 264 ILE A O 1
ATOM 2078 N N . SER A 1 265 ? 19.158 -14.844 17.774 1.00 77.44 265 SER A N 1
ATOM 2079 C CA . SER A 1 265 ? 17.760 -15.133 17.481 1.00 77.44 265 SER A CA 1
ATOM 2080 C C . SER A 1 265 ? 16.914 -15.191 18.753 1.00 77.44 265 SER A C 1
ATOM 2082 O O . SER A 1 265 ? 17.418 -15.186 19.879 1.00 77.44 265 SER A O 1
ATOM 2084 N N . THR A 1 266 ? 15.596 -15.277 18.573 1.00 79.88 266 THR A N 1
ATOM 2085 C CA . THR A 1 266 ? 14.671 -15.591 19.669 1.00 79.88 266 THR A CA 1
ATOM 2086 C C . THR A 1 266 ? 14.963 -16.972 20.274 1.00 79.88 266 THR A C 1
ATOM 2088 O O . THR A 1 266 ? 14.774 -17.149 21.473 1.00 79.88 266 THR A O 1
ATOM 2091 N N . ASP A 1 267 ? 15.487 -17.918 19.483 1.00 79.94 267 ASP A N 1
ATOM 2092 C CA . ASP A 1 267 ? 15.877 -19.258 19.948 1.00 79.94 267 ASP A CA 1
ATOM 2093 C C . ASP A 1 267 ? 17.015 -19.185 20.981 1.00 79.94 267 ASP A C 1
ATOM 2095 O O . ASP A 1 267 ? 16.944 -19.803 22.041 1.00 79.94 267 ASP A O 1
ATOM 2099 N N . ASP A 1 268 ? 18.012 -18.326 20.752 1.00 82.44 268 ASP A N 1
ATOM 2100 C CA . ASP A 1 268 ? 19.125 -18.120 21.692 1.00 82.44 268 ASP A CA 1
ATOM 2101 C C . ASP A 1 268 ? 18.655 -17.524 23.027 1.00 82.44 268 ASP A C 1
ATOM 2103 O O . ASP A 1 268 ? 19.200 -17.835 24.090 1.00 82.44 268 ASP A O 1
ATOM 2107 N N . ALA A 1 269 ? 17.628 -16.669 22.986 1.00 83.44 269 ALA A N 1
ATOM 2108 C CA . ALA A 1 269 ? 17.010 -16.112 24.188 1.00 83.44 269 ALA A CA 1
ATOM 2109 C C . ALA A 1 269 ? 16.304 -17.202 25.005 1.00 83.44 269 ALA A C 1
ATOM 2111 O O . ALA A 1 269 ? 16.455 -17.251 26.228 1.00 83.44 269 ALA A O 1
ATOM 2112 N N . LEU A 1 270 ? 15.571 -18.090 24.325 1.00 85.25 270 LEU A N 1
ATOM 2113 C CA . LEU A 1 270 ? 14.869 -19.212 24.947 1.00 85.25 270 LEU A CA 1
ATOM 2114 C C . LEU A 1 270 ? 15.848 -20.211 25.567 1.00 85.25 270 LEU A C 1
ATOM 2116 O O . LEU A 1 270 ? 15.687 -20.562 26.734 1.00 85.25 270 LEU A O 1
ATOM 2120 N N . ARG A 1 271 ? 16.914 -20.591 24.851 1.00 86.06 271 ARG A N 1
ATOM 2121 C CA . ARG A 1 271 ? 17.966 -21.474 25.390 1.00 86.06 271 ARG A CA 1
ATOM 2122 C C . ARG A 1 271 ? 18.617 -20.888 26.638 1.00 86.06 271 ARG A C 1
ATOM 2124 O O . ARG A 1 271 ? 18.811 -21.593 27.626 1.00 86.06 271 ARG A O 1
ATOM 2131 N N . LYS A 1 272 ? 18.919 -19.587 26.627 1.00 85.19 272 LYS A N 1
ATOM 2132 C CA . LYS A 1 272 ? 19.519 -18.897 27.777 1.00 85.19 272 LYS A CA 1
ATOM 2133 C C . LYS A 1 272 ? 18.562 -18.809 28.967 1.00 85.19 272 LYS A C 1
ATOM 2135 O O . LYS A 1 272 ? 18.996 -18.934 30.110 1.00 85.19 272 LYS A O 1
ATOM 2140 N N . LEU A 1 273 ? 17.268 -18.607 28.716 1.00 86.31 273 LEU A N 1
ATOM 2141 C CA . LEU A 1 273 ? 16.238 -18.647 29.754 1.00 86.31 273 LEU A CA 1
ATOM 2142 C C . LEU A 1 273 ? 16.120 -20.051 30.359 1.00 86.31 273 LEU A C 1
ATOM 2144 O O . LEU A 1 273 ? 16.137 -20.190 31.579 1.00 86.31 273 LEU A O 1
ATOM 2148 N N . GLN A 1 274 ? 16.082 -21.083 29.517 1.00 86.25 274 GLN A N 1
ATOM 2149 C CA . GLN A 1 274 ? 16.029 -22.478 29.947 1.00 86.25 274 GLN A CA 1
ATOM 2150 C C . GLN A 1 274 ? 17.249 -22.849 30.800 1.00 86.25 274 GLN A C 1
ATOM 2152 O O . GLN A 1 274 ? 17.091 -23.418 31.874 1.00 86.25 274 GLN A O 1
ATOM 2157 N N . GLN A 1 275 ? 18.456 -22.451 30.388 1.00 83.94 275 GLN A N 1
ATOM 2158 C CA . GLN A 1 275 ? 19.674 -22.645 31.180 1.00 83.94 275 GLN A CA 1
ATOM 2159 C C . GLN A 1 275 ? 19.612 -21.944 32.541 1.00 83.94 275 GLN A C 1
ATOM 2161 O O . GLN A 1 275 ? 20.022 -22.527 33.539 1.00 83.94 275 GLN A O 1
ATOM 2166 N N . LYS A 1 276 ? 19.076 -20.717 32.608 1.00 83.50 276 LYS A N 1
ATOM 2167 C CA . LYS A 1 276 ? 18.891 -20.006 33.884 1.00 83.50 276 LYS A CA 1
ATOM 2168 C C . LYS A 1 276 ? 17.912 -20.717 34.812 1.00 83.50 276 LYS A C 1
ATOM 2170 O O . LYS A 1 276 ? 18.174 -20.790 36.006 1.00 83.50 276 LYS A O 1
ATOM 2175 N N . ILE A 1 277 ? 16.809 -21.231 34.273 1.00 83.75 277 ILE A N 1
ATOM 2176 C CA . ILE A 1 277 ? 15.815 -21.986 35.044 1.00 83.75 277 ILE A CA 1
ATOM 2177 C C . ILE A 1 277 ? 16.435 -23.287 35.566 1.00 83.75 277 ILE A C 1
ATOM 2179 O O . ILE A 1 277 ? 16.342 -23.565 36.755 1.00 83.75 277 ILE A O 1
ATOM 2183 N N . LEU A 1 278 ? 17.137 -24.040 34.714 1.00 78.25 278 LEU A N 1
ATOM 2184 C CA . LEU A 1 278 ? 17.822 -25.274 35.115 1.00 78.25 278 LEU A CA 1
ATOM 2185 C C . LEU A 1 278 ? 18.908 -25.019 36.168 1.00 78.25 278 LEU A C 1
ATOM 2187 O O . LEU A 1 278 ? 19.025 -25.775 37.127 1.00 78.25 278 LEU A O 1
ATOM 2191 N N . ALA A 1 279 ? 19.668 -23.930 36.032 1.00 75.75 279 ALA A N 1
ATOM 2192 C CA . ALA A 1 279 ? 20.647 -23.522 37.034 1.00 75.75 279 ALA A CA 1
ATOM 2193 C C . ALA A 1 279 ? 19.987 -23.122 38.364 1.00 75.75 279 ALA A C 1
ATOM 2195 O O . ALA A 1 279 ? 20.539 -23.426 39.413 1.00 75.75 279 ALA A O 1
ATOM 2196 N N . ALA A 1 280 ? 18.814 -22.477 38.330 1.00 73.19 280 ALA A N 1
ATOM 2197 C CA . ALA A 1 280 ? 18.048 -22.106 39.521 1.00 73.19 280 ALA A CA 1
ATOM 2198 C C . ALA A 1 280 ? 17.452 -23.326 40.249 1.00 73.19 280 ALA A C 1
ATOM 2200 O O . ALA A 1 280 ? 17.426 -23.353 41.474 1.00 73.19 280 ALA A O 1
ATOM 2201 N N . ILE A 1 281 ? 17.004 -24.335 39.497 1.00 71.00 281 ILE A N 1
ATOM 2202 C CA . ILE A 1 281 ? 16.457 -25.590 40.037 1.00 71.00 281 ILE A CA 1
ATOM 2203 C C . ILE A 1 281 ? 17.562 -26.456 40.662 1.00 71.00 281 ILE A C 1
ATOM 2205 O O . ILE A 1 281 ? 17.322 -27.120 41.663 1.00 71.00 281 ILE A O 1
ATOM 2209 N N . ASN A 1 282 ? 18.781 -26.412 40.116 1.00 64.06 282 ASN A N 1
ATOM 2210 C CA . ASN A 1 282 ? 19.929 -27.178 40.612 1.00 64.06 282 ASN A CA 1
ATOM 2211 C C . ASN A 1 282 ? 20.683 -26.507 41.781 1.00 64.06 282 ASN A C 1
ATOM 2213 O O . ASN A 1 282 ? 21.788 -26.940 42.113 1.00 64.06 282 ASN A O 1
ATOM 2217 N N . PHE A 1 283 ? 20.135 -25.460 42.411 1.00 53.69 283 PHE A N 1
ATOM 2218 C CA . PHE A 1 283 ? 20.713 -24.954 43.658 1.00 53.69 283 PHE A CA 1
ATOM 2219 C C . PHE A 1 283 ? 20.446 -25.948 44.799 1.00 53.69 283 PHE A C 1
ATOM 2221 O O . PHE A 1 283 ? 19.294 -26.333 44.995 1.00 53.69 283 PHE A O 1
ATOM 2228 N N . PRO A 1 284 ? 21.468 -26.338 45.586 1.00 53.53 284 PRO A N 1
ATOM 2229 C CA . PRO A 1 284 ? 21.239 -27.073 46.821 1.00 53.53 284 PRO A CA 1
ATOM 2230 C C . PRO A 1 284 ? 20.352 -26.231 47.746 1.00 53.53 284 PRO A C 1
ATOM 2232 O O . PRO A 1 284 ? 20.562 -25.028 47.914 1.00 53.53 284 PRO A O 1
ATOM 2235 N N . SER A 1 285 ? 19.343 -26.893 48.297 1.00 53.97 285 SER A N 1
ATOM 2236 C CA . SER A 1 285 ? 18.111 -26.400 48.923 1.00 53.97 285 SER A CA 1
ATOM 2237 C C . SER A 1 285 ? 18.256 -25.427 50.105 1.00 53.97 285 SER A C 1
ATOM 2239 O O . SER A 1 285 ? 17.249 -24.982 50.649 1.00 53.97 285 SER A O 1
ATOM 2241 N N . ASP A 1 286 ? 19.468 -25.050 50.507 1.00 52.34 286 ASP A N 1
ATOM 2242 C CA . ASP A 1 286 ? 19.734 -24.494 51.841 1.00 52.34 286 ASP A CA 1
ATOM 2243 C C . ASP A 1 286 ? 19.742 -22.955 51.914 1.00 52.34 286 ASP A C 1
ATOM 2245 O O . ASP A 1 286 ? 20.214 -22.379 52.894 1.00 52.34 286 ASP A O 1
ATOM 2249 N N . LYS A 1 287 ? 19.242 -22.240 50.895 1.00 50.88 287 LYS A N 1
ATOM 2250 C CA . LYS A 1 287 ? 19.246 -20.757 50.884 1.00 50.88 287 LYS A CA 1
ATOM 2251 C C . LYS A 1 287 ? 17.934 -20.079 50.491 1.00 50.88 287 LYS A C 1
ATOM 2253 O O . LYS A 1 287 ? 17.946 -18.906 50.119 1.00 50.88 287 LYS A O 1
ATOM 2258 N N . PHE A 1 288 ? 16.795 -20.750 50.632 1.00 50.03 288 PHE A N 1
ATOM 2259 C CA . PHE A 1 288 ? 15.534 -20.015 50.748 1.00 50.03 288 PHE A CA 1
ATOM 2260 C C . PHE A 1 288 ? 15.293 -19.684 52.219 1.00 50.03 288 PHE A C 1
ATOM 2262 O O . PHE A 1 288 ? 14.764 -20.491 52.977 1.00 50.03 288 PHE A O 1
ATOM 2269 N N . CYS A 1 289 ? 15.692 -18.478 52.628 1.00 47.56 289 CYS A N 1
ATOM 2270 C CA . CYS A 1 289 ? 15.247 -17.892 53.886 1.00 47.56 289 CYS A CA 1
ATOM 2271 C C . CYS A 1 289 ? 13.750 -17.574 53.757 1.00 47.56 289 CYS A C 1
ATOM 2273 O O . CYS A 1 289 ? 13.373 -16.448 53.431 1.00 47.56 289 CYS A O 1
ATOM 2275 N N . PHE A 1 290 ? 12.885 -18.565 53.972 1.00 43.28 290 PHE A N 1
ATOM 2276 C CA . PHE A 1 290 ?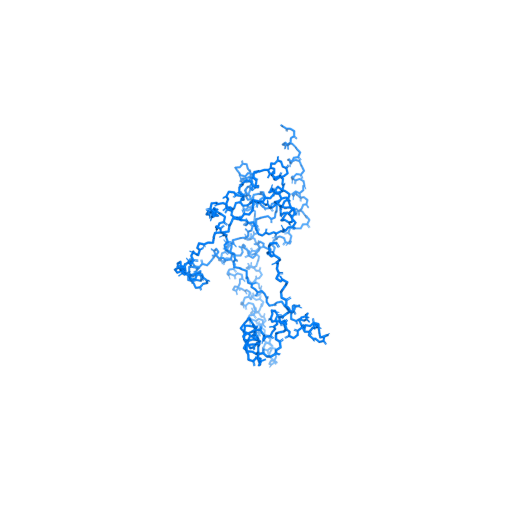 11.495 -18.290 54.305 1.00 43.28 290 PHE A CA 1
ATOM 2277 C C . PHE A 1 290 ? 11.504 -17.635 55.687 1.00 43.28 290 PHE A C 1
ATOM 2279 O O . PHE A 1 290 ? 11.714 -18.296 56.701 1.00 43.28 290 PHE A O 1
ATOM 2286 N N . GLY A 1 291 ? 11.372 -16.307 55.722 1.00 41.44 291 GLY A N 1
ATOM 2287 C CA . GLY A 1 291 ? 11.143 -15.591 56.973 1.00 41.44 291 GLY A CA 1
ATOM 2288 C C . GLY A 1 291 ? 9.897 -16.160 57.667 1.00 41.44 291 GLY A C 1
ATOM 2289 O O . GLY A 1 291 ? 8.939 -16.517 56.972 1.00 41.44 291 GLY A O 1
ATOM 2290 N N . PRO A 1 292 ? 9.892 -16.291 59.005 1.00 43.53 292 PRO A N 1
ATOM 2291 C CA . PRO A 1 292 ? 8.752 -16.850 59.715 1.00 43.53 292 PRO A CA 1
ATOM 2292 C C . PRO A 1 292 ? 7.510 -15.996 59.439 1.00 43.53 292 PRO A C 1
ATOM 2294 O O . PRO A 1 292 ? 7.506 -14.784 59.657 1.00 43.53 292 PRO A O 1
ATOM 2297 N N . SER A 1 293 ? 6.464 -16.637 58.917 1.00 47.09 293 SER A N 1
ATOM 2298 C CA . SER A 1 293 ? 5.154 -16.011 58.738 1.00 47.09 293 SER A CA 1
ATOM 2299 C C . SER A 1 293 ? 4.541 -15.723 60.114 1.00 47.09 293 SER A C 1
ATOM 2301 O O . SER A 1 293 ? 4.606 -16.594 60.985 1.00 47.09 293 SER A O 1
ATOM 2303 N N . PRO A 1 294 ? 3.945 -14.539 60.342 1.00 47.03 294 PRO A N 1
ATOM 2304 C CA . PRO A 1 294 ? 3.276 -14.245 61.598 1.00 47.03 294 PRO A CA 1
ATOM 2305 C C . PRO A 1 294 ? 2.001 -15.085 61.671 1.00 47.03 294 PRO A C 1
ATOM 2307 O O . PRO A 1 294 ? 1.078 -14.907 60.877 1.00 47.03 294 PRO A O 1
ATOM 2310 N N . ILE A 1 295 ? 1.962 -16.025 62.614 1.00 48.41 295 ILE A N 1
ATOM 2311 C CA . ILE A 1 295 ? 0.735 -16.736 62.962 1.00 48.41 295 ILE A CA 1
ATOM 2312 C C . ILE A 1 295 ? -0.196 -15.710 63.609 1.00 48.41 295 ILE A C 1
ATOM 2314 O O . ILE A 1 295 ? 0.080 -15.168 64.678 1.00 48.41 295 ILE A O 1
ATOM 2318 N N . SER A 1 296 ? -1.275 -15.417 62.891 1.00 48.12 296 SER A N 1
ATOM 2319 C CA . SER A 1 296 ? -2.443 -14.677 63.346 1.00 48.12 296 SER A CA 1
ATOM 2320 C C . SER A 1 296 ? -3.037 -15.321 64.596 1.00 48.12 296 SER A C 1
ATOM 2322 O O . SER A 1 296 ? -3.218 -16.539 64.641 1.00 48.12 296 SER A O 1
ATOM 2324 N N . GLY A 1 297 ? -3.362 -14.480 65.577 1.00 45.19 297 GLY A N 1
ATOM 2325 C CA . GLY A 1 297 ? -4.013 -14.863 66.820 1.00 45.19 297 GLY A CA 1
ATOM 2326 C C . GLY A 1 297 ? -5.346 -15.576 66.604 1.00 45.19 297 GLY A C 1
ATOM 2327 O O . GLY A 1 297 ? -6.150 -15.201 65.750 1.00 45.19 297 GLY A O 1
ATOM 2328 N N . GLY A 1 298 ? -5.554 -16.598 67.426 1.00 45.59 298 GLY A N 1
ATOM 2329 C CA . GLY A 1 298 ? -6.849 -17.177 67.725 1.00 45.59 298 GLY A CA 1
ATOM 2330 C C . GLY A 1 298 ? -7.105 -17.041 69.224 1.00 45.59 298 GLY A C 1
ATOM 2331 O O . GLY A 1 298 ? -6.207 -17.338 70.011 1.00 45.59 298 GLY A O 1
ATOM 2332 N N . THR A 1 299 ? -8.337 -16.613 69.522 1.00 41.84 299 THR A N 1
ATOM 2333 C CA . THR A 1 299 ? -9.027 -16.396 70.812 1.00 41.84 299 THR A CA 1
ATOM 2334 C C . THR A 1 299 ? -8.546 -15.256 71.694 1.00 41.84 299 THR A C 1
ATOM 2336 O O . THR A 1 299 ? -7.450 -15.368 72.279 1.00 41.84 299 THR A O 1
#

Secondary structure (DSSP, 8-state):
-TTHHHHHHHHHHHHHHHHHH-HHHHHHHHHHHHTTSSHHHHHHHHHHHHHHHHHHHHHHHHHHTT---HHHHHHHHHHHHHHHHHHHHHHHHHHHHHHHHHHHHHHTTTT-TTSHHHHHHTT--PPPPGGGGS-HHHHHHHHHHHS--PPPP----------PPPPPHHHHHHHHHHHTT--PPP-TT---HHHHHHHHHH-HHHHHHHHHHHHHHT---HHHH------------HHHHHHHHHHHHTT-S-TT--TTBTTB-HHHHHHHHHHHHHHHHTS-STT---PPP------

Mean predicted aligned error: 19.8 Å

Radius of gyration: 33.78 Å; Cα contacts (8 Å, |Δi|>4): 113; chains: 1; bounding box: 69×58×116 Å

Solvent-accessible surface area (backbone atoms only — not comparable to full-atom values): 18216 Å² total; per-residue (Å²): 120,77,75,64,63,62,51,61,60,54,49,53,54,50,50,52,54,57,52,72,75,48,61,68,71,60,46,59,66,46,46,71,68,48,52,69,79,46,55,68,53,48,48,49,26,52,50,28,45,51,50,26,54,50,40,48,52,51,47,54,55,38,48,76,70,75,46,85,59,68,67,53,54,50,52,34,51,54,30,46,50,50,24,52,51,31,47,50,54,40,52,51,52,50,52,54,51,50,53,51,54,50,51,56,44,61,68,36,40,86,80,38,64,78,40,69,56,37,25,51,77,70,73,62,63,72,73,80,58,88,64,72,82,49,58,68,69,59,52,48,56,51,47,48,71,76,57,62,86,71,74,83,72,86,71,81,79,71,89,70,93,66,87,75,79,73,68,46,59,67,57,50,48,55,52,39,64,57,42,46,74,53,90,67,85,67,56,85,84,63,66,48,46,58,55,52,40,55,48,40,72,77,42,47,64,59,60,32,51,50,52,38,48,29,62,74,70,71,49,75,61,69,75,76,73,52,73,81,88,74,93,72,82,83,72,89,56,66,66,59,55,54,50,53,51,53,39,54,76,68,62,73,64,60,98,84,64,36,77,96,40,94,100,44,43,73,66,59,46,50,54,53,50,51,50,51,52,53,55,62,69,68,51,78,84,85,75,74,82,75,71,86,76,83,80,76,88,79,136

Sequence (299 aa):
QLQFNIFTGYGISKMTGILLRNPFLYLLELENIRRNKQPKISKACSVAKRAKTRCVAKLHLSRNRGQDSTSEKEEVAVTNTCYKEARKCLKIAIASSNKRCWKEILETIDVDPWGKPYKLVSRKLQGPSATANMDPKAVLRITDALFPSCPPADALILPVEVEFPPFSVEEVGRAVHRAQRKSTALGLDCITERILSVVHKLRPAMLTGLYNQCARDGIVPASWKRARVVLIRKGGKPEVARLEEHIKSRGGLSPNQHGFRKQISTDDALRKLQQKILAAINFPSDKFCFGPSPISGGT

Foldseek 3Di:
DVVVVVCVVVVVVVVVVVCVVPVPPVVVVVVVLCCPVCVPLSVQLVVLVVQLVVLVVVCVVCVVVVHDDPVSVVSNVVSVVSNVVSVVVVVVVSVVVVVVVVVVLVVCCVVCVCPPVVCVSVVNDDGDPPCNPPDPVVVVVVCCVVPPDDDPDPPPPDPDPDDDDQDDLVNVLVVLVVQQVDPDDAFPVSDGSVNVNVVCVVPSVPVSVVVRVCVVVVDDDPSVVDGDDDDDPPDPDVVLVVVLVVCVVVVVDDPLDQPPDDPGHPVNNVVVVVVVVVVVVPPDPDPPPPDDDDDDDDD

Nearest PDB structures (foldseek):
  4h54-assembly1_B  TM=6.775E-01  e=5.502E-01  Escherichia coli K-12
  4h54-assembly1_A  TM=6.066E-01  e=7.255E-01  Escherichia coli K-12
  6zbj-assembly1_C  TM=2.609E-01  e=5.815E-01  Plasmodium falciparum
  6zbf-assembly1_A  TM=2.826E-01  e=7.008E+00  Plasmodium falciparum